Protein AF-0000000079467135 (afdb_homodimer)

Nearest PDB structures (foldseek):
  8fky-assembly1_SP  TM=9.886E-01  e=4.367E-12  Homo sapiens
  6p0q-assembly2_B  TM=9.703E-01  e=1.938E-11  Homo sapiens
  5dtc-assembly2_B  TM=9.088E-01  e=2.759E-10  Saccharomyces cerevisiae YJM1133
  5cxb-assembly1_A  TM=8.576E-01  e=1.182E-08  Thermochaetoides thermophila
  5cxc-assembly1_A  TM=8.636E-01  e=6.147E-07  Thermochaetoides thermophila

Secondary structure (DSSP, 8-state):
-----------EEEEEEE-S-GGG---SS-EEEETT--HHHHHHHHHHHHHHH-SS-----EEEEETTEE--S-HHHHHHHHT--TTSPEEEEEEEPPP-------------------------/-----------EEEEEEE-S-GGG---SS-EEEETT--HHHHHHHHHHHHHHH-SS-----EEEEETTEE--S-HHHHHHHHT--TTSPEEEEEEEPPP-------------------------

Sequence (248 aa):
MAEVAGTSTAGQVQARFVTKLQKYAIPDTLYSIPTKIDVDGLSSLINGILKEDHDVWKDVAYDFLIAGEFLRVSLGDQLEEKGISTEAVIEIEYVEKLPAPEPHKSLLHDDWVSAIHADKSPKWMAEVAGTSTAGQVQARFVTKLQKYAIPDTLYSIPTKIDVDGLSSLINGILKEDHDVWKDVAYDFLIAGEFLRVSLGDQLEEKGISTEAVIEIEYVEKLPAPEPHKSLLHDDWVSAIHADKSPKW

pLDDT: mean 79.8, std 23.79, range [25.12, 98.69]

Structure (mmCIF, N/CA/C/O backbone):
data_AF-0000000079467135-model_v1
#
loop_
_entity.id
_entity.type
_entity.pdbx_description
1 polymer 'NLE domain-containing protein'
#
loop_
_atom_site.group_PDB
_atom_site.id
_atom_site.type_symbol
_atom_site.label_atom_id
_atom_site.label_alt_id
_atom_site.label_comp_id
_atom_site.label_asym_id
_atom_site.label_entity_id
_atom_site.label_seq_id
_atom_site.pdbx_PDB_ins_code
_atom_site.Cartn_x
_atom_site.Cartn_y
_atom_site.Cartn_z
_atom_site.occupancy
_atom_site.B_iso_or_equiv
_atom_site.auth_seq_id
_atom_site.auth_comp_id
_atom_site.auth_asym_id
_atom_site.auth_atom_id
_atom_site.pdbx_PDB_model_num
ATOM 1 N N . MET A 1 1 ? -31.141 13.234 -8.141 1 25.12 1 MET A N 1
ATOM 2 C CA . MET A 1 1 ? -30.844 11.805 -8.117 1 25.12 1 MET A CA 1
ATOM 3 C C . MET A 1 1 ? -29.438 11.555 -7.555 1 25.12 1 MET A C 1
ATOM 5 O O . MET A 1 1 ? -28.469 12.195 -7.977 1 25.12 1 MET A O 1
ATOM 9 N N . ALA A 1 2 ? -29.203 11.32 -6.262 1 31.58 2 ALA A N 1
ATOM 10 C CA . ALA A 1 2 ? -27.969 11.133 -5.508 1 31.58 2 ALA A CA 1
ATOM 11 C C . ALA A 1 2 ? -27.016 10.211 -6.246 1 31.58 2 ALA A C 1
ATOM 13 O O . ALA A 1 2 ? -27.391 9.109 -6.652 1 31.58 2 ALA A O 1
ATOM 14 N N . GLU A 1 3 ? -26.234 10.625 -7.168 1 36.28 3 GLU A N 1
ATOM 15 C CA . GLU A 1 3 ? -25.344 9.734 -7.898 1 36.28 3 GLU A CA 1
ATOM 16 C C . GLU A 1 3 ? -24.719 8.703 -6.973 1 36.28 3 GLU A C 1
ATOM 18 O O . GLU A 1 3 ? -24.188 9.047 -5.91 1 36.28 3 GLU A O 1
ATOM 23 N N . VAL A 1 4 ? -25.297 7.629 -6.801 1 40.12 4 VAL A N 1
ATOM 24 C CA . VAL A 1 4 ? -24.812 6.449 -6.094 1 40.12 4 VAL A CA 1
ATOM 25 C C . VAL A 1 4 ? -23.297 6.312 -6.273 1 40.12 4 VAL A C 1
ATOM 27 O O . VAL A 1 4 ? -22.797 6.316 -7.398 1 40.12 4 VAL A O 1
ATOM 30 N N . ALA A 1 5 ? -22.578 7.121 -5.656 1 43.81 5 ALA A N 1
ATOM 31 C CA . ALA A 1 5 ? -21.125 6.969 -5.652 1 43.81 5 ALA A CA 1
ATOM 32 C C . ALA A 1 5 ? -20.734 5.508 -5.824 1 43.81 5 ALA A C 1
ATOM 34 O O . ALA A 1 5 ? -21.078 4.656 -5.004 1 43.81 5 ALA A O 1
ATOM 35 N N . GLY A 1 6 ? -20.875 5 -7.031 1 45.56 6 GLY A N 1
ATOM 36 C CA . GLY A 1 6 ? -20.5 3.635 -7.348 1 45.56 6 GLY A CA 1
ATOM 37 C C . GLY A 1 6 ? -19.25 3.182 -6.605 1 45.56 6 GLY A C 1
ATOM 38 O O . GLY A 1 6 ? -18.391 3.994 -6.281 1 45.56 6 GLY A O 1
ATOM 39 N N . THR A 1 7 ? -19.359 2.449 -5.535 1 47.97 7 THR A N 1
ATOM 40 C CA . THR A 1 7 ? -18.266 1.724 -4.902 1 47.97 7 THR A CA 1
ATOM 41 C C . THR A 1 7 ? -17.344 1.1 -5.953 1 47.97 7 THR A C 1
ATOM 43 O O . THR A 1 7 ? -17.797 0.339 -6.809 1 47.97 7 THR A O 1
ATOM 46 N N . SER A 1 8 ? -16.641 1.863 -6.641 1 50.09 8 SER A N 1
ATOM 47 C CA . SER A 1 8 ? -15.664 1.131 -7.434 1 50.09 8 SER A CA 1
ATOM 48 C C . SER A 1 8 ? -14.867 0.16 -6.57 1 50.09 8 SER A C 1
ATOM 50 O O . SER A 1 8 ? -14.359 0.536 -5.512 1 50.09 8 SER A O 1
ATOM 52 N N . THR A 1 9 ? -15.461 -0.95 -6.316 1 50.91 9 THR A N 1
ATOM 53 C CA . THR A 1 9 ? -14.914 -2.08 -5.57 1 50.91 9 THR A CA 1
ATOM 54 C C . THR A 1 9 ? -13.469 -2.346 -5.969 1 50.91 9 THR A C 1
ATOM 56 O O . THR A 1 9 ? -13.203 -2.977 -6.996 1 50.91 9 THR A O 1
ATOM 59 N N . ALA A 1 10 ? -12.672 -1.301 -6.02 1 58.66 10 ALA A N 1
ATOM 60 C CA . ALA A 1 10 ? -11.352 -1.918 -6.117 1 58.66 10 ALA A CA 1
ATOM 61 C C . ALA A 1 10 ? -11.336 -3.295 -5.457 1 58.66 10 ALA A C 1
ATOM 63 O O . ALA A 1 10 ? -11.672 -3.426 -4.277 1 58.66 10 ALA A O 1
ATOM 64 N N . GLY A 1 11 ? -11.562 -4.301 -6.293 1 82.88 11 GLY A N 1
ATOM 65 C CA . GLY A 1 11 ? -11.602 -5.688 -5.855 1 82.88 11 GLY A CA 1
ATOM 66 C C . GLY A 1 11 ? -10.586 -6 -4.77 1 82.88 11 GLY A C 1
ATOM 67 O O . GLY A 1 11 ? -9.547 -5.348 -4.684 1 82.88 11 GLY A O 1
ATOM 68 N N . GLN A 1 12 ? -11.086 -6.508 -3.697 1 87.94 12 GLN A N 1
ATOM 69 C CA . GLN A 1 12 ? -10.258 -6.973 -2.588 1 87.94 12 GLN A CA 1
ATOM 70 C C . GLN A 1 12 ? -10.039 -8.484 -2.662 1 87.94 12 GLN A C 1
ATOM 72 O O . GLN A 1 12 ? -10.836 -9.203 -3.264 1 87.94 12 GLN A O 1
ATOM 77 N N . VAL A 1 13 ? -8.852 -8.828 -2.119 1 92.75 13 VAL A N 1
ATOM 78 C CA . VAL A 1 13 ? -8.508 -10.242 -1.989 1 92.75 13 VAL A CA 1
ATOM 79 C C . VAL A 1 13 ? -8.133 -10.555 -0.542 1 92.75 13 VAL A C 1
ATOM 81 O O . VAL A 1 13 ? -7.488 -9.742 0.126 1 92.75 13 VAL A O 1
ATOM 84 N N . GLN A 1 14 ? -8.648 -11.688 -0.095 1 91.56 14 GLN A N 1
ATOM 85 C CA . GLN A 1 14 ? -8.188 -12.188 1.196 1 91.56 14 GLN A CA 1
ATOM 86 C C . GLN A 1 14 ? -6.863 -12.93 1.054 1 91.56 14 GLN A C 1
ATOM 88 O O . GLN A 1 14 ? -6.738 -13.828 0.218 1 91.56 14 GLN A O 1
ATOM 93 N N . ALA A 1 15 ? -5.879 -12.438 1.888 1 95.56 15 ALA A N 1
ATOM 94 C CA . ALA A 1 15 ? -4.547 -13.016 1.725 1 95.56 15 ALA A CA 1
ATOM 95 C C . ALA A 1 15 ? -3.949 -13.406 3.072 1 95.56 15 ALA A C 1
ATOM 97 O O . ALA A 1 15 ? -4.242 -12.781 4.094 1 95.56 15 ALA A O 1
ATOM 98 N N . ARG A 1 16 ? -3.158 -14.484 3.059 1 95.62 16 ARG A N 1
ATOM 99 C CA . ARG A 1 16 ? -2.262 -14.852 4.148 1 95.62 16 ARG A CA 1
ATOM 100 C C . ARG A 1 16 ? -0.805 -14.617 3.762 1 95.62 16 ARG A C 1
ATOM 102 O O . ARG A 1 16 ? -0.392 -14.938 2.646 1 95.62 16 ARG A O 1
ATOM 109 N N . PHE A 1 17 ? -0.03 -14.031 4.75 1 97.31 17 PHE A N 1
ATOM 110 C CA . PHE A 1 17 ? 1.371 -13.75 4.461 1 97.31 17 PHE A CA 1
ATOM 111 C C . PHE A 1 17 ? 2.279 -14.766 5.141 1 97.31 17 P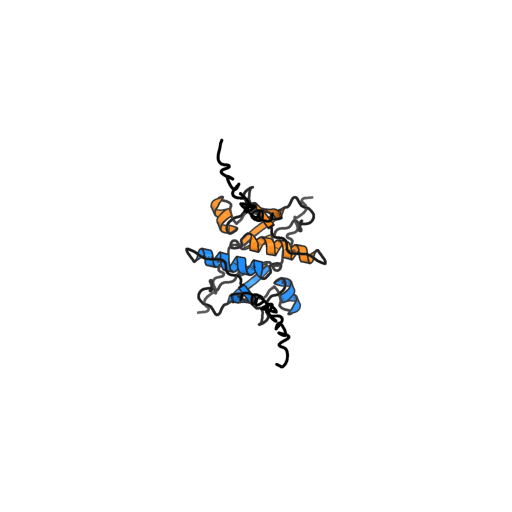HE A C 1
ATOM 113 O O . PHE A 1 17 ? 2.057 -15.133 6.297 1 97.31 17 PHE A O 1
ATOM 120 N N . VAL A 1 18 ? 3.305 -15.211 4.332 1 98.19 18 VAL A N 1
ATOM 121 C CA . VAL A 1 18 ? 4.254 -16.172 4.875 1 98.19 18 VAL A CA 1
ATOM 122 C C . VAL A 1 18 ? 5.68 -15.75 4.52 1 98.19 18 VAL A C 1
ATOM 124 O O . VAL A 1 18 ? 5.918 -15.172 3.457 1 98.19 18 VAL A O 1
ATOM 127 N N . THR A 1 19 ? 6.621 -15.953 5.434 1 98.19 19 THR A N 1
ATOM 128 C CA . THR A 1 19 ? 8.039 -15.695 5.195 1 98.19 19 THR A CA 1
ATOM 129 C C . THR A 1 19 ? 8.906 -16.719 5.934 1 98.19 19 THR A C 1
ATOM 131 O O . THR A 1 19 ? 8.477 -17.297 6.934 1 98.19 19 THR A O 1
ATOM 134 N N . LYS A 1 20 ? 10.062 -17.047 5.418 1 96.94 20 LYS A N 1
ATOM 135 C CA . LYS A 1 20 ? 11.023 -17.922 6.074 1 96.94 20 LYS A CA 1
ATOM 136 C C . LYS A 1 20 ? 11.891 -17.156 7.07 1 96.94 20 LYS A C 1
ATOM 138 O O . LYS A 1 20 ? 12.57 -17.766 7.902 1 96.94 20 LYS A O 1
ATOM 143 N N . LEU A 1 21 ? 11.867 -15.852 7.02 1 94.88 21 LEU A N 1
ATOM 144 C CA . LEU A 1 21 ? 12.656 -15.008 7.91 1 94.88 21 LEU A CA 1
ATOM 145 C C . LEU A 1 21 ? 11.836 -14.586 9.125 1 94.88 21 LEU A C 1
ATOM 147 O O . LEU A 1 21 ? 11.039 -13.648 9.039 1 94.88 21 LEU A O 1
ATOM 151 N N . GLN A 1 22 ? 12.148 -15.07 10.211 1 94.12 22 GLN A N 1
ATOM 152 C CA . GLN A 1 22 ? 11.344 -14.906 11.414 1 94.12 22 GLN A CA 1
ATOM 153 C C . GLN A 1 22 ? 11.32 -13.453 11.867 1 94.12 22 GLN A C 1
ATOM 155 O O . GLN A 1 22 ? 10.312 -12.969 12.391 1 94.12 22 GLN A O 1
ATOM 160 N N . LYS A 1 23 ? 12.398 -12.758 11.688 1 94.44 23 LYS A N 1
ATOM 161 C CA . LYS A 1 23 ? 12.492 -11.367 12.141 1 94.44 23 LYS A CA 1
ATOM 162 C C . LYS A 1 23 ? 11.469 -10.484 11.43 1 94.44 23 LYS A C 1
ATOM 164 O O . LYS A 1 23 ? 11.125 -9.414 11.922 1 94.44 23 LYS A O 1
ATOM 169 N N . TYR A 1 24 ? 11 -10.969 10.25 1 95.5 24 TYR A N 1
ATOM 170 C CA . TYR A 1 24 ? 10.047 -10.18 9.469 1 95.5 24 TYR A CA 1
ATOM 171 C C . TYR A 1 24 ? 8.648 -10.781 9.547 1 95.5 24 TYR A C 1
ATOM 173 O O . TYR A 1 24 ? 7.75 -10.367 8.812 1 95.5 24 TYR A O 1
ATOM 181 N N . ALA A 1 25 ? 8.445 -11.789 10.398 1 96.19 25 ALA A N 1
ATOM 182 C CA . ALA A 1 25 ? 7.152 -12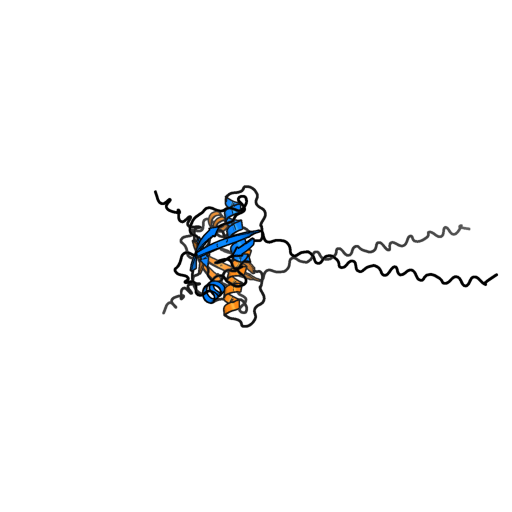.469 10.453 1 96.19 25 ALA A CA 1
ATOM 183 C C . ALA A 1 25 ? 6.07 -11.562 11.023 1 96.19 25 ALA A C 1
ATOM 185 O O . ALA A 1 25 ? 6.316 -10.82 11.984 1 96.19 25 ALA A O 1
ATOM 186 N N . ILE A 1 26 ? 4.895 -11.609 10.414 1 95.25 26 ILE A N 1
ATOM 187 C CA . ILE A 1 26 ? 3.721 -10.914 10.93 1 95.25 26 ILE A CA 1
ATOM 188 C C . ILE A 1 26 ? 2.67 -11.93 11.375 1 95.25 26 ILE A C 1
ATOM 190 O O . ILE A 1 26 ? 2.771 -13.117 11.055 1 95.25 26 ILE A O 1
ATOM 194 N N . PRO A 1 27 ? 1.674 -11.5 12.102 1 93.62 27 PRO A N 1
ATOM 195 C CA . PRO A 1 27 ? 0.653 -12.445 12.562 1 93.62 27 PRO A CA 1
ATOM 196 C C . PRO A 1 27 ? 0.006 -13.219 11.414 1 93.62 27 PRO A C 1
ATOM 198 O O . PRO A 1 27 ? -0.246 -12.656 10.352 1 93.62 27 PRO A O 1
ATOM 201 N N . ASP A 1 28 ? -0.136 -14.531 11.648 1 93.31 28 ASP A N 1
ATOM 202 C CA . ASP A 1 28 ? -0.748 -15.414 10.664 1 93.31 28 ASP A CA 1
ATOM 203 C C . ASP A 1 28 ? -2.268 -15.266 10.656 1 93.31 28 ASP A C 1
ATOM 205 O O . ASP A 1 28 ? -2.979 -16.062 11.266 1 93.31 28 ASP A O 1
ATOM 209 N N . THR A 1 29 ? -2.783 -14.336 10.055 1 93.56 29 THR A N 1
ATOM 210 C CA . THR A 1 29 ? -4.207 -14.047 9.93 1 93.56 29 THR A CA 1
ATOM 211 C C . THR A 1 29 ? -4.555 -13.664 8.492 1 93.56 29 THR A C 1
ATOM 213 O O . THR A 1 29 ? -3.674 -13.609 7.629 1 93.56 29 THR A O 1
ATOM 216 N N . LEU A 1 30 ? -5.812 -13.508 8.211 1 92.44 30 LEU A N 1
ATOM 217 C CA . LEU A 1 30 ? -6.262 -13.07 6.895 1 92.44 30 LEU A CA 1
ATOM 218 C C . LEU A 1 30 ? -6.25 -11.555 6.789 1 92.44 30 LEU A C 1
ATOM 220 O O . LEU A 1 30 ? -6.66 -10.859 7.723 1 92.44 30 LEU A O 1
ATOM 224 N N . TYR A 1 31 ? -5.664 -11.133 5.676 1 93.31 31 TYR A N 1
ATOM 225 C CA . TYR A 1 31 ? -5.629 -9.703 5.391 1 93.31 31 TYR A CA 1
ATOM 226 C C . TYR A 1 31 ? -6.41 -9.383 4.121 1 93.31 31 TYR A C 1
ATOM 228 O O . TYR A 1 31 ? -6.297 -10.094 3.119 1 93.31 31 TYR A O 1
ATOM 236 N N . SER A 1 32 ? -7.25 -8.367 4.16 1 91.31 32 SER A N 1
ATOM 237 C CA . SER A 1 32 ? -7.926 -7.867 2.967 1 91.31 32 SER A CA 1
ATOM 238 C C . SER A 1 32 ? -7.047 -6.883 2.203 1 91.31 32 SER A C 1
ATOM 240 O O . SER A 1 32 ? -6.664 -5.84 2.74 1 91.31 32 SER A O 1
ATOM 242 N N . ILE A 1 33 ? -6.699 -7.223 0.988 1 93.31 33 ILE A N 1
ATOM 243 C CA . ILE A 1 33 ? -5.723 -6.461 0.22 1 93.31 33 ILE A CA 1
ATOM 244 C C . ILE A 1 33 ? -6.379 -5.91 -1.046 1 93.31 33 ILE A C 1
ATOM 246 O O . ILE A 1 33 ? -7.008 -6.656 -1.798 1 93.31 33 ILE A O 1
ATOM 250 N N . PRO A 1 34 ? -6.223 -4.582 -1.335 1 92.88 34 PRO A N 1
ATOM 251 C CA . PRO A 1 34 ? -6.695 -4.094 -2.631 1 92.88 34 PRO A CA 1
ATOM 252 C C . PRO A 1 34 ? -5.988 -4.762 -3.809 1 92.88 34 PRO A C 1
ATOM 254 O O . PRO A 1 34 ? -4.777 -4.98 -3.762 1 92.88 34 PRO A O 1
ATOM 257 N N . THR A 1 35 ? -6.738 -5.047 -4.883 1 93.88 35 THR A N 1
ATOM 258 C CA . THR A 1 35 ? -6.18 -5.773 -6.02 1 93.88 35 THR A CA 1
ATOM 259 C C . THR A 1 35 ? -5.211 -4.887 -6.801 1 93.88 35 THR A C 1
ATOM 261 O O . THR A 1 35 ? -4.332 -5.391 -7.5 1 93.88 35 THR A O 1
ATOM 264 N N . LYS A 1 36 ? -5.32 -3.57 -6.66 1 94.25 36 LYS A N 1
ATOM 265 C CA . LYS A 1 36 ? -4.52 -2.648 -7.457 1 94.25 36 LYS A CA 1
ATOM 266 C C . LYS A 1 36 ? -3.16 -2.396 -6.805 1 94.25 36 LYS A C 1
ATOM 268 O O . LYS A 1 36 ? -2.299 -1.735 -7.391 1 94.25 36 LYS A O 1
ATOM 273 N N . ILE A 1 37 ? -2.961 -2.961 -5.66 1 95.19 37 ILE A N 1
ATOM 274 C CA . ILE A 1 37 ? -1.719 -2.746 -4.922 1 95.19 37 ILE A CA 1
ATOM 275 C C . ILE A 1 37 ? -0.587 -3.535 -5.578 1 95.19 37 ILE A C 1
ATOM 277 O O . ILE A 1 37 ? -0.82 -4.594 -6.168 1 95.19 37 ILE A O 1
ATOM 281 N N . ASP A 1 38 ? 0.635 -2.994 -5.484 1 96.12 38 ASP A N 1
ATOM 282 C CA . ASP A 1 38 ? 1.806 -3.668 -6.039 1 96.12 38 ASP A CA 1
ATOM 283 C C . ASP A 1 38 ? 2.828 -3.979 -4.949 1 96.12 38 ASP A C 1
ATOM 285 O O . ASP A 1 38 ? 2.508 -3.938 -3.76 1 96.12 38 ASP A O 1
ATOM 289 N N . VAL A 1 39 ? 4.027 -4.301 -5.332 1 97 39 VAL A N 1
ATOM 290 C CA . VAL A 1 39 ? 5.102 -4.734 -4.441 1 97 39 VAL A CA 1
ATOM 291 C C . VAL A 1 39 ? 5.391 -3.645 -3.41 1 97 39 VAL A C 1
ATOM 293 O O . VAL A 1 39 ? 5.523 -3.93 -2.219 1 97 39 VAL A O 1
ATOM 296 N N . ASP A 1 40 ? 5.375 -2.373 -3.857 1 95.62 40 ASP A N 1
ATOM 297 C CA . ASP A 1 40 ? 5.664 -1.272 -2.943 1 95.62 40 ASP A CA 1
ATOM 298 C C . ASP A 1 40 ? 4.57 -1.139 -1.884 1 95.62 40 ASP A C 1
ATOM 300 O O . ASP A 1 40 ? 4.863 -0.938 -0.704 1 95.62 40 ASP A O 1
ATOM 304 N N . GLY A 1 41 ? 3.377 -1.207 -2.371 1 96.94 41 GLY A N 1
ATOM 305 C CA . GLY A 1 41 ? 2.254 -1.135 -1.449 1 96.94 41 GLY A CA 1
ATOM 306 C C . GLY A 1 41 ? 2.24 -2.264 -0.437 1 96.94 41 GLY A C 1
ATOM 307 O O . GLY A 1 41 ? 1.97 -2.041 0.745 1 96.94 41 GLY A O 1
ATOM 308 N N . LEU A 1 42 ? 2.523 -3.457 -0.871 1 97.94 42 LEU A N 1
ATOM 309 C CA . LEU A 1 42 ? 2.584 -4.609 0.02 1 97.94 42 LEU A CA 1
ATOM 310 C C . LEU A 1 42 ? 3.74 -4.477 1.005 1 97.94 42 LEU A C 1
ATOM 312 O O . LEU A 1 42 ? 3.6 -4.816 2.182 1 97.94 42 LEU A O 1
ATOM 316 N N . SER A 1 43 ? 4.887 -3.977 0.577 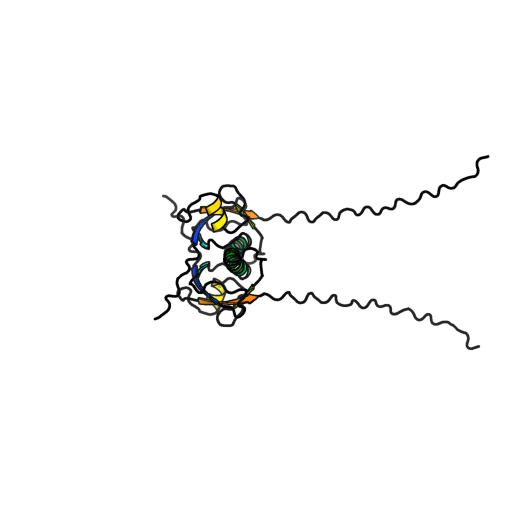1 97.44 43 SER A N 1
ATOM 317 C CA . SER A 1 43 ? 6.012 -3.713 1.471 1 97.44 43 SER A CA 1
ATOM 318 C C . SER A 1 43 ? 5.621 -2.74 2.578 1 97.44 43 SER A C 1
ATOM 320 O O . SER A 1 43 ? 5.938 -2.963 3.748 1 97.44 43 SER A O 1
ATOM 322 N N . SER A 1 44 ? 4.875 -1.699 2.158 1 96.25 44 SER A N 1
ATOM 323 C CA . SER A 1 44 ? 4.395 -0.706 3.113 1 96.25 44 SER A CA 1
ATOM 324 C C . SER A 1 44 ? 3.482 -1.34 4.16 1 96.25 44 SER A C 1
ATOM 326 O O . SER A 1 44 ? 3.58 -1.028 5.348 1 96.25 44 SER A O 1
ATOM 328 N N . LEU A 1 45 ? 2.609 -2.191 3.727 1 96.38 45 LEU A N 1
ATOM 329 C CA . LEU A 1 45 ? 1.678 -2.871 4.621 1 96.38 45 LEU A CA 1
ATOM 330 C C . LEU A 1 45 ? 2.426 -3.73 5.633 1 96.38 45 LEU A C 1
ATOM 332 O O . LEU A 1 45 ? 2.184 -3.631 6.84 1 96.38 45 LEU A O 1
ATOM 336 N N . ILE A 1 46 ? 3.383 -4.582 5.156 1 96.94 46 ILE A N 1
ATOM 337 C CA . ILE A 1 46 ? 4.184 -5.43 6.035 1 96.94 46 ILE A CA 1
ATOM 338 C C . ILE A 1 46 ? 4.93 -4.566 7.047 1 96.94 46 ILE A C 1
ATOM 340 O O . ILE A 1 46 ? 4.91 -4.844 8.25 1 96.94 46 ILE A O 1
ATOM 344 N N . ASN A 1 47 ? 5.512 -3.488 6.551 1 96.81 47 ASN A N 1
ATOM 345 C CA . ASN A 1 47 ? 6.242 -2.6 7.445 1 96.81 47 ASN A CA 1
ATOM 346 C C . ASN A 1 47 ? 5.324 -1.979 8.492 1 96.81 47 ASN A C 1
ATOM 348 O O . ASN A 1 47 ? 5.703 -1.845 9.656 1 96.81 47 ASN A O 1
ATOM 352 N N . GLY A 1 48 ? 4.172 -1.556 8.023 1 94.62 48 GLY A N 1
ATOM 353 C CA . GLY A 1 48 ? 3.223 -0.976 8.961 1 94.62 48 GLY A CA 1
ATOM 354 C C . GLY A 1 48 ? 2.859 -1.912 10.094 1 94.62 48 GLY A C 1
ATOM 355 O O . GLY A 1 48 ? 2.746 -1.484 11.25 1 94.62 48 GLY A O 1
ATOM 356 N N . ILE A 1 49 ? 2.662 -3.127 9.766 1 94.56 49 ILE A N 1
ATOM 357 C CA . ILE A 1 49 ? 2.305 -4.129 10.766 1 94.56 49 ILE A CA 1
ATOM 358 C C . ILE A 1 49 ? 3.479 -4.355 11.711 1 94.56 49 ILE A C 1
ATOM 360 O O . ILE A 1 49 ? 3.297 -4.422 12.93 1 94.56 49 ILE A O 1
ATOM 364 N N . LEU A 1 50 ? 4.668 -4.449 11.164 1 95.38 50 LEU A N 1
ATOM 365 C CA . LEU A 1 50 ? 5.863 -4.707 11.961 1 95.38 50 LEU A CA 1
ATOM 366 C C . LEU A 1 50 ? 6.168 -3.529 12.875 1 95.38 50 LEU A C 1
ATOM 368 O O . LEU A 1 50 ? 6.664 -3.717 13.992 1 95.38 50 LEU A O 1
ATOM 372 N N . LYS A 1 51 ? 5.93 -2.334 12.398 1 93.19 51 LYS A N 1
ATOM 373 C CA . LYS A 1 51 ? 6.164 -1.137 13.203 1 93.19 51 LYS A CA 1
ATOM 374 C C . LYS A 1 51 ? 5.316 -1.146 14.469 1 93.19 51 LYS A C 1
ATOM 376 O O . LYS A 1 51 ? 5.707 -0.573 15.484 1 93.19 51 LYS A O 1
ATOM 381 N N . GLU A 1 52 ? 4.191 -1.732 14.359 1 85.62 52 GLU A N 1
ATOM 382 C CA . GLU A 1 52 ? 3.307 -1.811 15.516 1 85.62 52 GLU A CA 1
ATOM 383 C C . GLU A 1 52 ? 3.854 -2.773 16.562 1 85.62 52 GLU A C 1
ATOM 385 O O . GLU A 1 52 ? 3.625 -2.592 17.766 1 85.62 52 GLU A O 1
ATOM 390 N N . ASP A 1 53 ? 4.57 -3.752 16.125 1 85.44 53 ASP A N 1
ATOM 391 C CA . ASP A 1 53 ? 5.039 -4.812 17.016 1 85.44 53 ASP A CA 1
ATOM 392 C C . ASP A 1 53 ? 6.461 -4.531 17.5 1 85.44 53 ASP A C 1
ATOM 394 O O . ASP A 1 53 ? 6.988 -5.266 18.344 1 85.44 53 ASP A O 1
ATOM 398 N N . HIS A 1 54 ? 7.047 -3.518 16.938 1 87.56 54 HIS A N 1
ATOM 399 C CA . HIS A 1 54 ? 8.43 -3.207 17.297 1 87.56 54 HIS A CA 1
ATOM 400 C C . HIS A 1 54 ? 8.57 -1.752 17.719 1 87.56 54 HIS A C 1
ATOM 402 O O . HIS A 1 54 ? 7.883 -0.874 17.188 1 87.56 54 HIS A O 1
ATOM 408 N N . ASP A 1 55 ? 9.375 -1.471 18.75 1 84.5 55 ASP A N 1
ATOM 409 C CA . ASP A 1 55 ? 9.625 -0.105 19.203 1 84.5 55 ASP A CA 1
ATOM 410 C C . ASP A 1 55 ? 10.242 0.734 18.094 1 84.5 55 ASP A C 1
ATOM 412 O O . ASP A 1 55 ? 9.828 1.87 17.859 1 84.5 55 ASP A O 1
ATOM 416 N N . VAL A 1 56 ? 11.258 0.212 17.5 1 87.88 56 VAL A N 1
ATOM 417 C CA . VAL A 1 56 ? 11.938 0.865 16.375 1 87.88 56 VAL A CA 1
ATOM 418 C C . VAL A 1 56 ? 12 -0.088 15.188 1 87.88 56 VAL A C 1
ATOM 420 O O . VAL A 1 56 ? 12.367 -1.256 15.336 1 87.88 56 VAL A O 1
ATOM 423 N N . TRP A 1 57 ? 11.469 0.343 14.109 1 92 57 TRP A N 1
ATOM 424 C CA . TRP A 1 57 ? 11.539 -0.463 12.898 1 92 57 TRP A CA 1
ATOM 425 C C . TRP A 1 57 ? 11.93 0.393 11.695 1 92 57 TRP A C 1
ATOM 427 O O . TRP A 1 57 ? 11.32 1.438 11.453 1 92 57 TRP A O 1
ATOM 437 N N . LYS A 1 58 ? 12.961 -0.091 11.031 1 93.06 58 LYS A N 1
ATOM 438 C CA . LYS A 1 58 ? 13.336 0.533 9.766 1 93.06 58 LYS A CA 1
ATOM 439 C C . LYS A 1 58 ? 12.625 -0.141 8.594 1 93.06 58 LYS A C 1
ATOM 441 O O . LYS A 1 58 ? 12.641 -1.368 8.469 1 93.06 58 LYS A O 1
ATOM 446 N N . ASP A 1 59 ? 12.109 0.715 7.77 1 94.12 59 ASP A N 1
ATOM 447 C CA . ASP A 1 59 ? 11.375 0.172 6.629 1 94.12 59 ASP A CA 1
ATOM 448 C C . ASP A 1 59 ? 12.273 -0.73 5.781 1 94.12 59 ASP A C 1
ATOM 450 O O . ASP A 1 59 ? 13.438 -0.397 5.527 1 94.12 59 ASP A O 1
ATOM 454 N N . VAL A 1 60 ? 11.734 -1.822 5.449 1 95.69 60 VAL A N 1
ATOM 455 C CA . VAL A 1 60 ? 12.398 -2.811 4.605 1 95.69 60 VAL A CA 1
ATOM 456 C C . VAL A 1 60 ? 11.602 -3.01 3.316 1 95.69 60 VAL A C 1
ATOM 458 O O . VAL A 1 60 ? 10.375 -3.09 3.344 1 95.69 60 VAL A O 1
ATOM 461 N N . ALA A 1 61 ? 12.32 -3.023 2.186 1 96.19 61 ALA A N 1
ATOM 462 C CA . ALA A 1 61 ? 11.68 -3.4 0.929 1 96.19 61 ALA A CA 1
ATOM 463 C C . ALA A 1 61 ? 11.57 -4.918 0.799 1 96.19 61 ALA A C 1
ATOM 465 O O . ALA A 1 61 ? 12.516 -5.641 1.13 1 96.19 61 ALA A O 1
ATOM 466 N N . TYR A 1 62 ? 10.43 -5.355 0.348 1 97.88 62 TYR A N 1
ATOM 467 C CA . TYR A 1 62 ? 10.211 -6.789 0.188 1 97.88 62 TYR A CA 1
ATOM 468 C C . TYR A 1 62 ? 9.859 -7.129 -1.257 1 97.88 62 TYR A C 1
ATOM 470 O O . TYR A 1 62 ? 9.336 -6.285 -1.989 1 97.88 62 TYR A O 1
ATOM 478 N N . ASP A 1 63 ? 10.188 -8.391 -1.594 1 97.94 63 ASP A N 1
ATOM 479 C CA . ASP A 1 63 ? 9.586 -9.023 -2.766 1 97.94 63 ASP A CA 1
ATOM 480 C C . ASP A 1 63 ? 8.523 -10.039 -2.355 1 97.94 63 ASP A C 1
ATOM 482 O O . ASP A 1 63 ? 8.523 -10.523 -1.22 1 97.94 63 ASP A O 1
ATOM 486 N N . PHE A 1 64 ? 7.648 -10.266 -3.248 1 98.5 64 PHE A N 1
ATOM 487 C CA . PHE A 1 64 ? 6.508 -11.125 -2.939 1 98.5 64 PHE A CA 1
ATOM 488 C C . PHE A 1 64 ? 6.336 -12.203 -4.004 1 98.5 64 PHE A C 1
ATOM 490 O O . PHE A 1 64 ? 6.59 -11.961 -5.184 1 98.5 64 PHE A O 1
ATOM 497 N N . LEU A 1 65 ? 5.91 -13.297 -3.543 1 98.38 65 LEU A N 1
ATOM 498 C CA . LEU A 1 65 ? 5.668 -14.422 -4.438 1 98.38 65 LEU A CA 1
ATOM 499 C C . LEU A 1 65 ? 4.23 -14.914 -4.309 1 98.38 65 LEU A C 1
ATOM 501 O O . LEU A 1 65 ? 3.707 -15.039 -3.199 1 98.38 65 LEU A O 1
ATOM 505 N N . ILE A 1 66 ? 3.625 -15.211 -5.414 1 97.5 66 ILE A N 1
ATOM 506 C CA . ILE A 1 66 ? 2.332 -15.875 -5.508 1 97.5 66 ILE A CA 1
ATOM 507 C C . ILE A 1 66 ? 2.479 -17.172 -6.301 1 97.5 66 ILE A C 1
ATOM 509 O O . ILE A 1 66 ? 2.869 -17.156 -7.469 1 97.5 66 ILE A O 1
ATOM 513 N N . ALA A 1 67 ? 2.201 -18.281 -5.637 1 95.38 67 ALA A N 1
ATOM 514 C CA . ALA A 1 67 ? 2.344 -19.594 -6.281 1 95.38 67 ALA A CA 1
ATOM 515 C C . ALA A 1 67 ? 3.738 -19.75 -6.875 1 95.38 67 ALA A C 1
ATOM 517 O O . ALA A 1 67 ? 3.883 -20.156 -8.031 1 95.38 67 ALA A O 1
ATOM 518 N N . GLY A 1 68 ? 4.699 -19.266 -6.18 1 96.38 68 GLY A N 1
ATOM 519 C CA . GLY A 1 68 ? 6.094 -19.516 -6.516 1 96.38 68 GLY A CA 1
ATOM 520 C C . GLY A 1 68 ? 6.672 -18.484 -7.469 1 96.38 68 GLY A C 1
ATOM 521 O O . GLY A 1 68 ? 7.855 -18.547 -7.805 1 96.38 68 GLY A O 1
ATOM 522 N N . GLU A 1 69 ? 5.852 -17.5 -7.934 1 97.44 69 GLU A N 1
ATOM 523 C CA . GLU A 1 69 ? 6.324 -16.5 -8.867 1 97.44 69 GLU A CA 1
ATOM 524 C C . GLU A 1 69 ? 6.301 -15.102 -8.242 1 97.44 69 GLU A C 1
ATOM 526 O O . GLU A 1 69 ? 5.34 -14.742 -7.559 1 97.44 69 GLU A O 1
ATOM 531 N N . PHE A 1 70 ? 7.355 -14.344 -8.531 1 97.88 70 PHE A N 1
ATOM 532 C CA . PHE A 1 70 ? 7.477 -13.008 -7.973 1 97.88 70 PHE A CA 1
ATOM 533 C C . PHE A 1 70 ? 6.355 -12.109 -8.477 1 97.88 70 PHE A C 1
ATOM 535 O O . PHE A 1 70 ? 6.008 -12.148 -9.664 1 97.88 70 PHE A O 1
ATOM 542 N N . LEU A 1 71 ? 5.797 -11.328 -7.672 1 98.06 71 LEU A N 1
ATOM 543 C CA . LEU A 1 71 ? 4.852 -10.281 -8.031 1 98.06 71 LEU A CA 1
ATOM 544 C C . LEU A 1 71 ? 5.566 -9.117 -8.711 1 98.06 71 LEU A C 1
ATOM 546 O O . LEU A 1 71 ? 6.445 -8.492 -8.117 1 98.06 71 LEU A O 1
ATOM 550 N N . ARG A 1 72 ? 5.164 -8.867 -9.977 1 95.12 72 ARG A N 1
ATOM 551 C CA . ARG A 1 72 ? 5.875 -7.836 -10.727 1 95.12 72 ARG A CA 1
ATOM 552 C C . ARG A 1 72 ? 4.914 -6.758 -11.219 1 95.12 72 ARG A C 1
ATOM 554 O O . ARG A 1 72 ? 5.348 -5.711 -11.703 1 95.12 72 ARG A O 1
ATOM 561 N N . VAL A 1 73 ? 3.654 -7.012 -11.203 1 94.5 73 VAL A N 1
ATOM 562 C CA . VAL A 1 73 ? 2.564 -6.098 -11.539 1 94.5 73 VAL A CA 1
ATOM 563 C C . VAL A 1 73 ? 1.611 -5.973 -10.352 1 94.5 73 VAL A C 1
ATOM 565 O O . VAL A 1 73 ? 1.948 -6.367 -9.227 1 94.5 73 VAL A O 1
ATOM 568 N N . SER A 1 74 ? 0.464 -5.438 -10.477 1 94.62 74 SER A N 1
ATOM 569 C CA . SER A 1 74 ? -0.486 -5.379 -9.367 1 94.62 74 SER A CA 1
ATOM 570 C C . SER A 1 74 ? -0.94 -6.773 -8.953 1 94.62 74 SER A C 1
ATOM 572 O O . SER A 1 74 ? -0.875 -7.715 -9.75 1 94.62 74 SER A O 1
ATOM 574 N N . LEU A 1 75 ? -1.361 -6.895 -7.77 1 96.06 75 LEU A N 1
ATOM 575 C CA . LEU A 1 75 ? -1.844 -8.172 -7.254 1 96.06 75 LEU A CA 1
ATOM 576 C C . LEU A 1 75 ? -2.957 -8.727 -8.133 1 96.06 75 LEU A C 1
ATOM 578 O O . LEU A 1 75 ? -2.914 -9.891 -8.531 1 96.06 75 LEU A O 1
ATOM 582 N N . GLY A 1 76 ? -3.908 -7.918 -8.477 1 94.44 76 GLY A N 1
ATOM 583 C CA . GLY A 1 76 ? -5.012 -8.352 -9.32 1 94.44 76 GLY A CA 1
ATOM 584 C C . GLY A 1 76 ? -4.562 -8.836 -10.688 1 94.44 76 GLY A C 1
ATOM 585 O O . GLY A 1 76 ? -5.008 -9.891 -11.148 1 94.44 76 GLY A O 1
ATOM 586 N N . ASP A 1 77 ? -3.707 -8.062 -11.359 1 94.12 77 ASP A N 1
ATOM 587 C CA . ASP A 1 77 ? -3.217 -8.438 -12.68 1 94.12 77 ASP A CA 1
ATOM 588 C C . ASP A 1 77 ? -2.504 -9.789 -12.648 1 94.12 77 ASP A C 1
ATOM 590 O O . ASP A 1 77 ? -2.715 -10.633 -13.523 1 94.12 77 ASP A O 1
ATOM 594 N N . GLN A 1 78 ? -1.647 -10 -11.656 1 96.56 78 GLN A N 1
ATOM 595 C CA . GLN A 1 78 ? -0.914 -11.258 -11.586 1 96.56 78 GLN A CA 1
ATOM 596 C C . GLN A 1 78 ? -1.855 -12.43 -11.32 1 96.56 78 GLN A C 1
ATOM 598 O O . GLN A 1 78 ? -1.682 -13.516 -11.883 1 96.56 78 GLN A O 1
ATOM 603 N N . LEU A 1 79 ? -2.811 -12.227 -10.391 1 96.25 79 LEU A N 1
ATOM 604 C CA . LEU A 1 79 ? -3.779 -13.281 -10.125 1 96.25 79 LEU A CA 1
ATOM 605 C C . LEU A 1 79 ? -4.535 -13.656 -11.398 1 96.25 79 LEU A C 1
ATOM 607 O O . LEU A 1 79 ? -4.723 -14.836 -11.688 1 96.25 79 LEU A O 1
ATOM 611 N N . GLU A 1 80 ? -4.934 -12.625 -12.078 1 94.88 80 GLU A N 1
ATOM 612 C CA . GLU A 1 80 ? -5.637 -12.852 -13.344 1 94.88 80 GLU A CA 1
ATOM 613 C C . GLU A 1 80 ? -4.766 -13.625 -14.328 1 94.88 80 GLU A C 1
ATOM 615 O O . GLU A 1 80 ? -5.227 -14.578 -14.953 1 94.88 80 GLU A O 1
ATOM 620 N N . GLU A 1 81 ? -3.562 -13.188 -14.484 1 95.31 81 GLU A N 1
ATOM 621 C CA . GLU A 1 81 ? -2.627 -13.836 -15.398 1 95.31 81 GLU A CA 1
ATOM 622 C C . GLU A 1 81 ? -2.445 -15.312 -15.047 1 95.31 81 GLU A C 1
ATOM 624 O O . GLU A 1 81 ? -2.279 -16.156 -15.93 1 95.31 81 GLU A O 1
ATOM 629 N N . LYS A 1 82 ? -2.48 -15.656 -13.781 1 95.5 82 LYS A N 1
ATOM 630 C CA . LYS A 1 82 ? -2.25 -17.016 -13.32 1 95.5 82 LYS A CA 1
ATOM 631 C C . LYS A 1 82 ? -3.553 -17.812 -13.273 1 95.5 82 LYS A C 1
ATOM 633 O O . LYS A 1 82 ? -3.545 -19.016 -13 1 95.5 82 LYS A O 1
ATOM 638 N N . GLY A 1 83 ? -4.66 -17.125 -13.508 1 95.12 83 GLY A N 1
ATOM 639 C CA . GLY A 1 83 ? -5.961 -17.766 -13.469 1 95.12 83 GLY A CA 1
ATOM 640 C C . GLY A 1 83 ? -6.418 -18.094 -12.055 1 95.12 83 GLY A C 1
ATOM 641 O O . GLY A 1 83 ? -7.129 -19.078 -11.836 1 95.12 83 GLY A O 1
ATOM 642 N N . ILE A 1 84 ? -5.934 -17.359 -11.07 1 94.38 84 ILE A N 1
ATOM 643 C CA . ILE A 1 84 ? -6.32 -17.547 -9.672 1 94.38 84 ILE A CA 1
ATOM 644 C C . ILE A 1 84 ? -7.508 -16.656 -9.344 1 94.38 84 ILE A C 1
ATOM 646 O O . ILE A 1 84 ? -7.508 -15.461 -9.664 1 94.38 84 ILE A O 1
ATOM 650 N N . SER A 1 85 ? -8.508 -17.234 -8.742 1 91.88 85 SER A N 1
ATOM 651 C CA . SER A 1 85 ? -9.711 -16.484 -8.383 1 91.88 85 SER A CA 1
ATOM 652 C C . SER A 1 85 ? -9.445 -15.516 -7.242 1 91.88 85 SER A C 1
ATOM 654 O O . SER A 1 85 ? -8.758 -15.859 -6.277 1 91.88 85 SER A O 1
ATOM 656 N N . THR A 1 86 ? -10.039 -14.344 -7.281 1 89.31 86 THR A N 1
ATOM 657 C CA . THR A 1 86 ? -9.945 -13.359 -6.207 1 89.31 86 THR A CA 1
ATOM 658 C C . THR A 1 86 ? -10.82 -13.758 -5.027 1 89.31 86 THR A C 1
ATOM 660 O O . THR A 1 86 ? -10.695 -13.195 -3.936 1 89.31 86 THR A O 1
ATOM 663 N N . GLU A 1 87 ? -11.633 -14.727 -5.145 1 87.88 87 GLU A N 1
ATOM 664 C CA . GLU A 1 87 ? -12.516 -15.203 -4.082 1 87.88 87 GLU A CA 1
ATOM 665 C C . GLU A 1 87 ? -11.789 -16.172 -3.16 1 87.88 87 GLU A C 1
ATOM 667 O O . GLU A 1 87 ? -12.266 -16.469 -2.059 1 87.88 87 GLU A O 1
ATOM 672 N N . ALA A 1 88 ? -10.688 -16.719 -3.615 1 89.25 88 ALA A N 1
ATOM 673 C CA . ALA A 1 88 ? -9.883 -17.656 -2.822 1 89.25 88 ALA A CA 1
ATOM 674 C C . ALA A 1 88 ? -8.977 -16.906 -1.853 1 89.25 88 ALA A C 1
ATOM 676 O O . ALA A 1 88 ? -8.648 -15.734 -2.076 1 89.25 88 ALA A O 1
ATOM 677 N N . VAL A 1 89 ? -8.734 -17.609 -0.81 1 94.25 89 VAL A N 1
ATOM 678 C CA . VAL A 1 89 ? -7.672 -17.094 0.05 1 94.25 89 VAL A CA 1
ATOM 679 C C . VAL A 1 89 ? -6.316 -17.312 -0.612 1 94.25 89 VAL A C 1
ATOM 681 O O . VAL A 1 89 ? -5.98 -18.438 -0.998 1 94.25 89 VAL A O 1
ATOM 684 N N . ILE A 1 90 ? -5.605 -16.234 -0.795 1 96.12 90 ILE A N 1
ATOM 685 C CA . ILE A 1 90 ? -4.332 -16.297 -1.5 1 96.12 90 ILE A CA 1
ATOM 686 C C . ILE A 1 90 ? -3.184 -16.281 -0.494 1 96.12 90 ILE A C 1
ATOM 688 O O . ILE A 1 90 ? -3.182 -15.477 0.441 1 96.12 90 ILE A O 1
ATOM 692 N N . GLU A 1 91 ? -2.281 -17.219 -0.666 1 96.88 91 GLU A N 1
ATOM 693 C CA . GLU A 1 91 ? -1.054 -17.172 0.123 1 96.88 91 GLU A CA 1
ATOM 694 C C . GLU A 1 91 ? 0.022 -16.344 -0.58 1 96.88 91 GLU A C 1
ATOM 696 O O . GLU A 1 91 ? 0.361 -16.609 -1.733 1 96.88 91 GLU A O 1
ATOM 701 N N . ILE A 1 92 ? 0.51 -15.359 0.086 1 98 92 ILE A N 1
ATOM 702 C CA . ILE A 1 92 ? 1.562 -14.5 -0.448 1 98 92 ILE A CA 1
ATOM 703 C C . ILE A 1 92 ? 2.846 -14.695 0.355 1 98 92 ILE A C 1
ATOM 705 O O . ILE A 1 92 ? 2.883 -14.414 1.556 1 98 92 ILE A O 1
ATOM 709 N N . GLU A 1 93 ? 3.844 -15.164 -0.244 1 98.69 93 GLU A N 1
ATOM 710 C CA . GLU A 1 93 ? 5.164 -15.25 0.372 1 98.69 93 GLU A CA 1
ATOM 711 C C . GLU A 1 93 ? 5.941 -13.945 0.189 1 98.69 93 GLU A C 1
ATOM 713 O O . GLU A 1 93 ? 5.801 -13.273 -0.833 1 98.69 93 GLU A O 1
ATOM 718 N N . TYR A 1 94 ? 6.715 -13.562 1.182 1 98.5 94 TYR A N 1
ATOM 719 C CA . TYR A 1 94 ? 7.531 -12.367 0.989 1 98.5 94 TYR A CA 1
ATOM 720 C C . TYR A 1 94 ? 8.945 -12.586 1.52 1 98.5 94 TYR A C 1
ATOM 722 O O . TYR A 1 94 ? 9.156 -13.375 2.441 1 98.5 94 TYR A O 1
ATOM 730 N N . VAL A 1 95 ? 9.898 -11.945 0.884 1 97.94 95 VAL A N 1
ATOM 731 C CA . VAL A 1 95 ? 11.312 -11.977 1.23 1 97.94 95 VAL A CA 1
ATOM 732 C C . VAL A 1 95 ? 11.891 -10.562 1.192 1 97.94 95 VAL A C 1
ATOM 734 O O . VAL A 1 95 ? 11.352 -9.688 0.516 1 97.94 95 VAL A O 1
ATOM 737 N N . GLU A 1 96 ? 12.93 -10.406 1.982 1 96.94 96 GLU A N 1
ATOM 738 C CA . GLU A 1 96 ? 13.609 -9.117 1.902 1 96.94 96 GLU A CA 1
ATOM 739 C C . GLU A 1 96 ? 14.188 -8.883 0.509 1 96.94 96 GLU A C 1
ATOM 741 O O . GLU A 1 96 ? 14.789 -9.781 -0.08 1 96.94 96 GLU A O 1
ATOM 746 N N . LYS A 1 97 ? 13.867 -7.695 0.046 1 95.75 97 LYS A N 1
ATOM 747 C CA . LYS A 1 97 ? 14.422 -7.355 -1.259 1 95.75 97 LYS A CA 1
ATOM 748 C C . LYS A 1 97 ? 15.938 -7.176 -1.177 1 95.75 97 LYS A C 1
ATOM 750 O O . LYS A 1 97 ? 16.438 -6.477 -0.292 1 95.75 97 LYS A O 1
ATOM 755 N N . LEU A 1 98 ? 16.688 -7.824 -2.074 1 88.56 98 LEU A N 1
ATOM 756 C CA . LEU A 1 98 ? 18.141 -7.688 -2.125 1 88.56 98 LEU A CA 1
ATOM 757 C C . LEU A 1 98 ? 18.547 -6.465 -2.943 1 88.56 98 LEU A C 1
ATOM 759 O O . LEU A 1 98 ? 17.922 -6.172 -3.973 1 88.56 98 LEU A O 1
ATOM 763 N N . PRO A 1 99 ? 19.391 -5.598 -2.365 1 79 99 PRO A N 1
ATOM 764 C CA . PRO A 1 99 ? 19.844 -4.438 -3.137 1 79 99 PRO A CA 1
ATOM 765 C C . PRO A 1 99 ? 20.422 -4.82 -4.496 1 79 99 PRO A C 1
ATOM 767 O O . PRO A 1 99 ? 21.016 -5.895 -4.637 1 79 99 PRO A O 1
ATOM 770 N N . ALA A 1 100 ? 19.844 -4.254 -5.609 1 66.88 100 ALA A N 1
ATOM 771 C CA . ALA A 1 100 ? 20.469 -4.484 -6.91 1 66.88 100 ALA A CA 1
ATOM 772 C C . ALA A 1 100 ? 21.984 -4.348 -6.824 1 66.88 100 ALA A C 1
ATOM 774 O O . ALA A 1 100 ? 22.5 -3.512 -6.078 1 66.88 100 ALA A O 1
ATOM 775 N N . PRO A 1 101 ? 22.672 -5.402 -7.227 1 62.12 101 PRO A N 1
ATOM 776 C CA . PRO A 1 101 ? 24.125 -5.227 -7.207 1 62.12 101 PRO A CA 1
ATOM 777 C C . PRO A 1 101 ? 24.562 -3.859 -7.734 1 62.12 101 PRO A C 1
ATOM 779 O O . PRO A 1 101 ? 24.016 -3.379 -8.734 1 62.12 101 PRO A O 1
ATOM 782 N N . GLU A 1 102 ? 24.734 -2.914 -6.871 1 56.81 102 GLU A N 1
ATOM 783 C CA . GLU A 1 102 ? 25.281 -1.686 -7.434 1 56.81 102 GLU A CA 1
ATOM 784 C C . GLU A 1 102 ? 26.172 -1.983 -8.633 1 56.81 102 GLU A C 1
ATOM 786 O O . GLU A 1 102 ? 26.953 -2.945 -8.609 1 56.81 102 GLU A O 1
ATOM 791 N N . PRO A 1 103 ? 25.656 -1.533 -9.766 1 51.97 103 PRO A N 1
ATOM 792 C CA . PRO A 1 103 ? 26.656 -1.794 -10.789 1 51.97 103 PRO A CA 1
ATOM 793 C C . PRO A 1 103 ? 28.078 -1.624 -10.273 1 51.97 103 PRO A C 1
ATOM 795 O O . PRO A 1 103 ? 28.359 -0.727 -9.477 1 51.97 103 PRO A O 1
ATOM 798 N N . HIS A 1 104 ? 28.688 -2.668 -9.953 1 45.62 104 HIS A N 1
ATOM 799 C CA . HIS A 1 104 ? 30.109 -2.43 -9.703 1 45.62 104 HIS A CA 1
ATOM 800 C C . HIS A 1 104 ? 30.609 -1.218 -10.484 1 45.62 104 HIS A C 1
ATOM 802 O O . HIS A 1 104 ? 30.297 -1.064 -11.672 1 45.62 104 HIS A O 1
ATOM 808 N N . LYS A 1 105 ? 30.938 -0.077 -9.875 1 44.12 105 LYS A N 1
ATOM 809 C CA . LYS A 1 105 ? 31.75 0.86 -10.648 1 44.12 105 LYS A CA 1
ATOM 810 C C . LYS A 1 105 ? 32.562 0.131 -11.703 1 44.12 105 LYS A C 1
ATOM 812 O O . LYS A 1 105 ? 33.375 -0.76 -11.367 1 44.12 105 LYS A O 1
ATOM 817 N N . SER A 1 106 ? 32.062 -0.253 -12.82 1 42.91 106 SER A N 1
ATOM 818 C CA . SER A 1 106 ? 33.062 -0.578 -13.828 1 42.91 106 SER A CA 1
ATOM 819 C C . SER A 1 106 ? 34.406 0.079 -13.5 1 42.91 106 SER A C 1
ATOM 821 O O . SER A 1 106 ? 34.469 1.274 -13.203 1 42.91 106 SER A O 1
ATOM 823 N N . LEU A 1 107 ? 35.344 -0.468 -12.789 1 41.78 107 LEU A N 1
ATOM 824 C CA . LEU A 1 107 ? 36.719 -0.055 -12.828 1 41.78 107 LEU A CA 1
ATOM 825 C C . LEU A 1 107 ? 37.062 0.588 -14.164 1 41.78 107 LEU A C 1
ATOM 827 O O . LEU A 1 107 ? 37.094 -0.091 -15.195 1 41.78 107 LEU A O 1
ATOM 831 N N . LEU A 1 108 ? 36.312 1.523 -14.633 1 40.78 108 LEU A N 1
ATOM 832 C CA . LEU A 1 108 ? 37.062 2.289 -15.633 1 40.78 108 LEU A CA 1
ATOM 833 C C . LEU A 1 108 ? 38.531 2.336 -15.289 1 40.78 108 LEU A C 1
ATOM 835 O O . LEU A 1 108 ? 38.906 2.859 -14.234 1 40.78 108 LEU A O 1
ATOM 839 N N . HIS A 1 109 ? 39.062 1.151 -15.453 1 42.03 109 HIS A N 1
ATOM 840 C CA . HIS A 1 109 ? 40.531 1.034 -15.57 1 42.03 109 HIS A CA 1
ATOM 841 C C . HIS A 1 109 ? 41.156 2.346 -16.031 1 42.03 109 HIS A C 1
ATOM 843 O O . HIS A 1 109 ? 40.75 2.895 -17.062 1 42.03 109 HIS A O 1
ATOM 849 N N . ASP A 1 110 ? 41.438 3.287 -15.227 1 39.44 110 ASP A N 1
ATOM 850 C CA . ASP A 1 110 ? 42.344 4.379 -15.531 1 39.44 110 ASP A CA 1
ATOM 851 C C . ASP A 1 110 ? 43.469 3.92 -16.469 1 39.44 110 ASP A C 1
ATOM 853 O O . ASP A 1 110 ? 44.219 3.008 -16.141 1 39.44 110 ASP A O 1
ATOM 857 N N . ASP A 1 111 ? 43.188 3.785 -17.797 1 40.25 111 ASP A N 1
ATOM 858 C CA . ASP A 1 111 ? 44.188 3.646 -18.828 1 40.25 111 ASP A CA 1
ATOM 859 C C . ASP A 1 111 ? 45.469 4.379 -18.438 1 40.25 111 ASP A C 1
ATOM 861 O O . ASP A 1 111 ? 45.531 5.609 -18.5 1 40.25 111 ASP A O 1
ATOM 865 N N . TRP A 1 112 ? 45.969 4.195 -17.156 1 44.34 112 TRP A N 1
ATOM 866 C CA . TRP A 1 112 ? 47.344 4.625 -16.953 1 44.34 112 TRP A CA 1
ATOM 867 C C . TRP A 1 112 ? 48.25 4.051 -18.031 1 44.34 112 TRP A C 1
ATOM 869 O O . TRP A 1 112 ? 49.469 3.932 -17.828 1 44.34 112 TRP A O 1
ATOM 879 N N . VAL A 1 113 ? 47.719 3.51 -19.188 1 44.28 113 VAL A N 1
ATOM 880 C CA . VAL A 1 113 ? 48.781 3.145 -20.109 1 44.28 113 VAL A CA 1
ATOM 881 C C . VAL A 1 113 ? 49.781 4.297 -20.219 1 44.28 113 VAL A C 1
ATOM 883 O O . VAL A 1 113 ? 49.438 5.375 -20.719 1 44.28 113 VAL A O 1
ATOM 886 N N . SER A 1 114 ? 50.562 4.516 -19.156 1 35.5 114 SER A N 1
ATOM 887 C CA . SER A 1 114 ? 51.781 5.352 -19.141 1 35.5 114 SER A CA 1
ATOM 888 C C . SER A 1 114 ? 52.562 5.23 -20.453 1 35.5 114 SER A C 1
ATOM 890 O O . SER A 1 114 ? 52.719 4.133 -20.984 1 35.5 114 SER A O 1
ATOM 892 N N . ALA A 1 115 ? 52.406 6.223 -21.375 1 38.66 115 ALA A N 1
ATOM 893 C CA . ALA A 1 115 ? 53.281 6.492 -22.5 1 38.66 115 ALA A CA 1
ATOM 894 C C . ALA A 1 115 ? 54.719 6.137 -22.172 1 38.66 115 ALA A C 1
ATOM 896 O O . ALA A 1 115 ? 55.312 6.715 -21.25 1 38.66 115 ALA A O 1
ATOM 897 N N . ILE A 1 116 ? 55.125 4.832 -22.109 1 38.03 116 ILE A N 1
ATOM 898 C CA . ILE A 1 116 ? 56.531 4.461 -22.156 1 38.03 116 ILE A CA 1
ATOM 899 C C . ILE A 1 116 ? 57.281 5.379 -23.125 1 38.03 116 ILE A C 1
ATOM 901 O O . ILE A 1 116 ? 56.906 5.496 -24.297 1 38.03 116 ILE A O 1
ATOM 905 N N . HIS A 1 117 ? 57.656 6.539 -22.562 1 38.22 117 HIS A N 1
ATOM 906 C CA . HIS A 1 117 ? 58.656 7.371 -23.234 1 38.22 117 HIS A CA 1
ATOM 907 C C . HIS A 1 117 ? 59.781 6.52 -23.828 1 38.22 117 HIS A C 1
ATOM 909 O O . HIS A 1 117 ? 60.406 5.746 -23.109 1 38.22 117 HIS A O 1
ATOM 915 N N . ALA A 1 118 ? 59.531 6.02 -24.984 1 37 118 ALA A N 1
ATOM 916 C CA . ALA A 1 118 ? 60.625 5.52 -25.812 1 37 118 ALA A CA 1
ATOM 917 C C . ALA A 1 118 ? 61.844 6.414 -25.688 1 37 118 ALA A C 1
ATOM 919 O O . ALA A 1 118 ? 61.812 7.578 -26.094 1 37 118 ALA A O 1
ATOM 920 N N . ASP A 1 119 ? 62.531 6.402 -24.484 1 35.72 119 ASP A N 1
ATOM 921 C CA . ASP A 1 119 ? 63.844 7.008 -24.5 1 35.72 119 ASP A CA 1
ATOM 922 C C . ASP A 1 119 ? 64.625 6.582 -25.734 1 35.72 119 ASP A C 1
ATOM 924 O O . ASP A 1 119 ? 64.688 5.391 -26.031 1 35.72 119 ASP A O 1
ATOM 928 N N . LYS A 1 120 ? 64.75 7.445 -26.656 1 36.47 120 LYS A N 1
ATOM 929 C CA . LYS A 1 120 ? 65.688 7.484 -27.766 1 36.47 120 LYS A CA 1
ATOM 930 C C . LYS A 1 120 ? 67.125 7.199 -27.297 1 36.47 120 LYS A C 1
ATOM 932 O O . LYS A 1 120 ? 67.812 8.102 -26.812 1 36.47 120 LYS A O 1
ATOM 937 N N . SER A 1 121 ? 67.375 6.363 -26.281 1 36.59 121 SER A N 1
ATOM 938 C CA . SER A 1 121 ? 68.812 6.25 -26.141 1 36.59 121 SER A CA 1
ATOM 939 C C . SER A 1 121 ? 69.438 5.742 -27.438 1 36.59 121 SER A C 1
ATOM 941 O O . SER A 1 121 ? 68.875 4.914 -28.141 1 36.59 121 SER A O 1
ATOM 943 N N . PRO A 1 122 ? 70.375 6.613 -27.938 1 45.53 122 PRO A N 1
ATOM 944 C CA . PRO A 1 122 ? 71.312 6.203 -28.969 1 45.53 122 PRO A CA 1
ATOM 945 C C . PRO A 1 122 ? 72.062 4.887 -28.625 1 45.53 122 PRO A C 1
ATOM 947 O O . PRO A 1 122 ? 72.188 4.543 -27.453 1 45.53 122 PRO A O 1
ATOM 950 N N . LYS A 1 123 ? 71.812 3.855 -29.281 1 27.42 123 LYS A N 1
ATOM 951 C CA . LYS A 1 123 ? 72.75 2.727 -29.25 1 27.42 123 LYS A CA 1
ATOM 952 C C . LYS A 1 123 ? 74.188 3.201 -29.188 1 27.42 123 LYS A C 1
ATOM 954 O O . 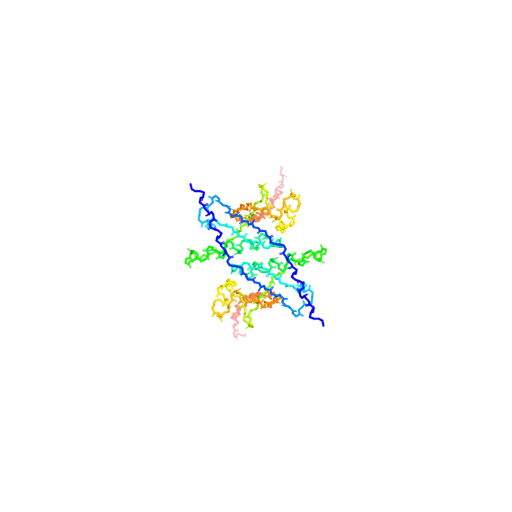LYS A 1 123 ? 75.125 2.391 -29.219 1 27.42 123 LYS A O 1
ATOM 959 N N . TRP A 1 124 ? 74.562 4.348 -28.516 1 25.94 124 TRP A N 1
ATOM 960 C CA . TRP A 1 124 ? 75.875 4.027 -27.859 1 25.94 124 TRP A CA 1
ATOM 961 C C . TRP A 1 124 ? 75.625 3.299 -26.547 1 25.94 124 TRP A C 1
ATOM 963 O O . TRP A 1 124 ? 74.625 3.543 -25.859 1 25.94 124 TRP A O 1
ATOM 973 N N . MET B 1 1 ? -7.621 -29.406 17.125 1 25.27 1 MET B N 1
ATOM 974 C CA . MET B 1 1 ? -8.391 -28.172 17.25 1 25.27 1 MET B CA 1
ATOM 975 C C . MET B 1 1 ? -7.934 -27.141 16.203 1 25.27 1 MET B C 1
ATOM 977 O O . MET B 1 1 ? -6.734 -26.922 16.047 1 25.27 1 MET B O 1
ATOM 981 N N . ALA B 1 2 ? -8.516 -27.016 15.023 1 31.58 2 ALA B N 1
ATOM 982 C CA . ALA B 1 2 ? -8.219 -26.156 13.883 1 31.58 2 ALA B CA 1
ATOM 983 C C . ALA B 1 2 ? -7.898 -24.734 14.336 1 31.58 2 ALA B C 1
ATOM 985 O O . ALA B 1 2 ? -8.688 -24.109 15.055 1 31.58 2 ALA B O 1
ATOM 986 N N . GLU B 1 3 ? -6.762 -24.375 14.75 1 36.5 3 GLU B N 1
ATOM 987 C CA . GLU B 1 3 ? -6.473 -23.016 15.188 1 36.5 3 GLU B CA 1
ATOM 988 C C . GLU B 1 3 ? -7.137 -21.984 14.273 1 36.5 3 GLU B C 1
ATOM 990 O O . GLU B 1 3 ? -6.996 -22.062 13.047 1 36.5 3 GLU B O 1
ATOM 995 N N . VAL B 1 4 ? -8.297 -21.625 14.539 1 40.56 4 VAL B N 1
ATOM 996 C CA . VAL B 1 4 ? -9.07 -20.562 13.906 1 40.56 4 VAL B CA 1
ATOM 997 C C . VAL B 1 4 ? -8.133 -19.422 13.492 1 40.56 4 VAL B C 1
ATOM 999 O O . VAL B 1 4 ? -7.355 -18.922 14.305 1 40.56 4 VAL B O 1
ATOM 1002 N N . ALA B 1 5 ? -7.371 -19.625 12.531 1 43.66 5 ALA B N 1
ATOM 1003 C CA . ALA B 1 5 ? -6.566 -18.547 11.977 1 43.66 5 ALA B CA 1
ATOM 1004 C C . ALA B 1 5 ? -7.238 -17.188 12.195 1 43.66 5 ALA B C 1
ATOM 1006 O O . ALA B 1 5 ? -8.367 -16.969 11.742 1 43.66 5 ALA B O 1
ATOM 1007 N N . GLY B 1 6 ? -7.215 -16.75 13.438 1 45.41 6 GLY B N 1
ATOM 1008 C CA . GLY B 1 6 ? -7.773 -15.445 13.773 1 45.41 6 GLY B CA 1
ATOM 1009 C C . GLY B 1 6 ? -7.57 -14.414 12.68 1 45.41 6 GLY B C 1
ATOM 1010 O O . GLY B 1 6 ? -6.598 -14.484 11.922 1 45.41 6 GLY B O 1
ATOM 1011 N N . THR B 1 7 ? -8.516 -14.148 11.852 1 48.09 7 THR B N 1
ATOM 1012 C CA . THR B 1 7 ? -8.547 -12.992 10.961 1 48.09 7 THR B CA 1
ATOM 1013 C C . THR B 1 7 ? -7.977 -11.766 11.648 1 48.09 7 THR B C 1
ATOM 1015 O O . THR B 1 7 ? -8.445 -11.367 12.719 1 48.09 7 THR B O 1
ATOM 1018 N N . SER B 1 8 ? -6.754 -11.734 11.891 1 49.53 8 SER B N 1
ATOM 1019 C CA . SER B 1 8 ? -6.32 -10.414 12.328 1 49.53 8 SER B CA 1
ATOM 1020 C C . SER B 1 8 ? -6.785 -9.328 11.367 1 49.53 8 SER B C 1
ATOM 1022 O O . SER B 1 8 ? -6.578 -9.438 10.156 1 49.53 8 SER B O 1
ATOM 1024 N N . THR B 1 9 ? -7.984 -8.961 11.5 1 50.91 9 THR B N 1
ATOM 1025 C CA . THR B 1 9 ? -8.656 -7.895 10.758 1 50.91 9 THR B CA 1
ATOM 1026 C C . THR B 1 9 ? -7.75 -6.676 10.633 1 50.91 9 THR B C 1
ATOM 1028 O O . THR B 1 9 ? -7.625 -5.883 11.57 1 50.91 9 THR B O 1
ATOM 1031 N N . ALA B 1 10 ? -6.5 -6.887 10.211 1 58.09 10 ALA B N 1
ATOM 1032 C CA . ALA B 1 10 ? -6.016 -5.543 9.898 1 58.09 10 ALA B CA 1
ATOM 1033 C C . ALA B 1 10 ? -7.172 -4.613 9.539 1 58.09 10 ALA B C 1
ATOM 1035 O O . ALA B 1 10 ? -7.945 -4.898 8.625 1 58.09 10 ALA B O 1
ATOM 1036 N N . GLY B 1 11 ? -7.637 -3.867 10.555 1 82.31 11 GLY B N 1
ATOM 1037 C CA . GLY B 1 11 ? -8.742 -2.934 10.406 1 82.31 11 GLY B CA 1
ATOM 1038 C C . GLY B 1 11 ? -8.734 -2.205 9.078 1 82.31 11 GLY B C 1
ATOM 1039 O O . GLY B 1 11 ? -7.676 -2.008 8.477 1 82.31 11 GLY B O 1
ATOM 1040 N N . GLN B 1 12 ? -9.805 -2.318 8.375 1 87.88 12 GLN B N 1
ATOM 1041 C CA . GLN B 1 12 ? -10.023 -1.606 7.121 1 87.88 12 GLN B CA 1
ATOM 1042 C C . GLN B 1 12 ? -10.852 -0.347 7.34 1 87.88 12 GLN B C 1
ATOM 1044 O O . GLN B 1 12 ? -11.609 -0.255 8.312 1 87.88 12 GLN B O 1
ATOM 1049 N N . VAL B 1 13 ? -10.547 0.614 6.43 1 92.62 13 VAL B N 1
ATOM 1050 C CA . VAL B 1 13 ? -11.312 1.854 6.402 1 92.62 13 VAL B CA 1
ATOM 1051 C C . VAL B 1 13 ? -11.859 2.09 4.996 1 92.62 13 VAL B C 1
ATOM 1053 O O . VAL B 1 13 ? -11.188 1.815 4.004 1 92.62 13 VAL B O 1
ATOM 1056 N N . GLN B 1 14 ? -13.125 2.516 4.961 1 91.62 14 GLN B N 1
ATOM 1057 C CA . GLN B 1 14 ? -13.664 2.975 3.689 1 91.62 14 GLN B CA 1
ATOM 1058 C C . GLN B 1 14 ? -13.258 4.418 3.406 1 91.62 14 GLN B C 1
ATOM 1060 O O . GLN B 1 14 ? -13.438 5.297 4.254 1 91.62 14 GLN B O 1
ATOM 1065 N N . ALA B 1 15 ? -12.633 4.566 2.189 1 95.5 15 ALA B N 1
ATOM 1066 C CA . ALA B 1 15 ? -12.102 5.895 1.891 1 95.5 15 ALA B CA 1
ATOM 1067 C C . ALA B 1 15 ? -12.523 6.352 0.498 1 95.5 15 ALA B C 1
ATOM 1069 O O . ALA B 1 15 ? -12.719 5.531 -0.402 1 95.5 15 ALA B O 1
ATOM 1070 N N . ARG B 1 16 ? -12.734 7.66 0.374 1 95.56 16 ARG B N 1
ATOM 1071 C CA . ARG B 1 16 ? -12.852 8.344 -0.91 1 95.56 16 ARG B CA 1
ATOM 1072 C C . ARG B 1 16 ? -11.617 9.195 -1.187 1 95.56 16 ARG B C 1
ATOM 1074 O O . ARG B 1 16 ? -11.133 9.898 -0.299 1 95.56 16 ARG B O 1
ATOM 1081 N N . PHE B 1 17 ? -11.117 9.117 -2.484 1 97.25 17 PHE B N 1
ATOM 1082 C CA . PHE B 1 17 ? -9.922 9.883 -2.838 1 97.25 17 PHE B CA 1
ATOM 1083 C C . PHE B 1 17 ? -10.289 11.117 -3.652 1 97.25 17 PHE B C 1
ATOM 1085 O O . PHE B 1 17 ? -11.141 11.047 -4.543 1 97.25 17 PHE B O 1
ATOM 1092 N N . VAL B 1 18 ? -9.602 12.266 -3.266 1 98.19 18 VAL B N 1
ATOM 1093 C CA . VAL B 1 18 ? -9.852 13.508 -3.982 1 98.19 18 VAL B CA 1
ATOM 1094 C C . VAL B 1 18 ? -8.523 14.195 -4.301 1 98.19 18 VAL B C 1
ATOM 1096 O O . VAL B 1 18 ? -7.57 14.102 -3.529 1 98.19 18 VAL B O 1
ATOM 1099 N N . THR B 1 19 ? -8.422 14.789 -5.477 1 98.25 19 THR B N 1
ATOM 1100 C CA . THR B 1 19 ? -7.258 15.57 -5.867 1 98.25 19 THR B CA 1
ATOM 1101 C C . THR B 1 19 ? -7.672 16.766 -6.715 1 98.25 19 THR B C 1
ATOM 1103 O O . THR B 1 19 ? -8.727 16.75 -7.352 1 98.25 19 THR B O 1
ATOM 1106 N N . LYS B 1 20 ? -6.934 17.859 -6.652 1 96.88 20 LYS B N 1
ATOM 1107 C CA . LYS B 1 20 ? -7.172 19.031 -7.488 1 96.88 20 LYS B CA 1
ATOM 1108 C C . LYS B 1 20 ? -6.52 18.875 -8.859 1 96.88 20 LYS B C 1
ATOM 1110 O O . LYS B 1 20 ? -6.82 19.625 -9.789 1 96.88 20 LYS B O 1
ATOM 1115 N N . LEU B 1 21 ? -5.637 17.906 -9.031 1 94.94 21 LEU B N 1
ATOM 1116 C CA . LEU B 1 21 ? -4.941 17.672 -10.289 1 94.94 21 LEU B CA 1
ATOM 1117 C C . LEU B 1 21 ? -5.672 16.625 -11.117 1 94.94 21 LEU B C 1
ATOM 1119 O O . LEU B 1 21 ? -5.543 15.422 -10.867 1 94.94 21 LEU B O 1
ATOM 1123 N N . GLN B 1 22 ? -6.215 17.016 -12.133 1 94.19 22 GLN B N 1
ATOM 1124 C CA . GLN B 1 22 ? -7.109 16.188 -12.93 1 94.19 22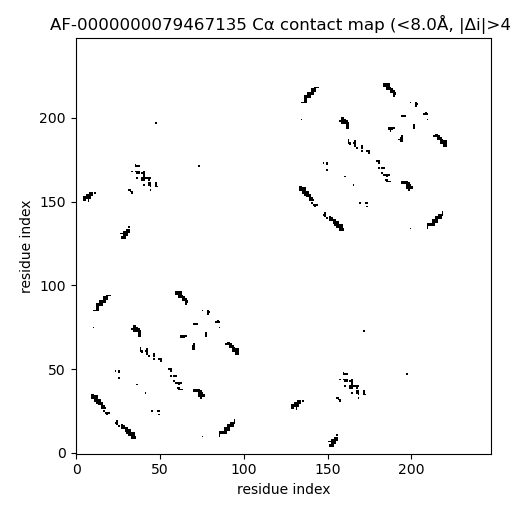 GLN B CA 1
ATOM 1125 C C . GLN B 1 22 ? -6.348 15.023 -13.57 1 94.19 22 GLN B C 1
ATOM 1127 O O . GLN B 1 22 ? -6.887 13.922 -13.711 1 94.19 22 GLN B O 1
ATOM 1132 N N . LYS B 1 23 ? -5.145 15.242 -13.953 1 94.44 23 LYS B N 1
ATOM 1133 C CA . LYS B 1 23 ? -4.363 14.211 -14.633 1 94.44 23 LYS B CA 1
ATOM 1134 C C . LYS B 1 23 ? -4.148 13 -13.727 1 94.44 23 LYS B C 1
ATOM 1136 O O . LYS B 1 23 ? -3.859 11.906 -14.203 1 94.44 23 LYS B O 1
ATOM 1141 N N . TYR B 1 24 ? -4.305 13.227 -12.391 1 95.5 24 TYR B N 1
ATOM 1142 C CA . TYR B 1 24 ? -4.078 12.148 -11.43 1 95.5 24 TYR B CA 1
ATOM 1143 C C . TYR B 1 24 ? -5.395 11.664 -10.844 1 95.5 24 TYR B C 1
ATOM 1145 O O . TYR B 1 24 ? -5.398 10.883 -9.883 1 95.5 24 TYR B O 1
ATOM 1153 N N . ALA B 1 25 ? -6.531 12.133 -11.359 1 96.12 25 ALA B N 1
ATOM 1154 C CA . ALA B 1 25 ? -7.824 11.781 -10.773 1 96.12 25 ALA B CA 1
ATOM 1155 C C . ALA B 1 25 ? -8.148 10.305 -11 1 96.12 25 ALA B C 1
ATOM 1157 O O . ALA B 1 25 ? -7.895 9.766 -12.086 1 96.12 25 ALA B O 1
ATOM 1158 N N . ILE B 1 26 ? -8.68 9.664 -9.969 1 95.19 26 ILE B N 1
ATOM 1159 C CA . ILE B 1 26 ? -9.18 8.297 -10.07 1 95.19 26 ILE B CA 1
ATOM 1160 C C . ILE B 1 26 ? -10.695 8.281 -9.883 1 95.19 26 ILE B C 1
ATOM 1162 O O . ILE B 1 26 ? -11.281 9.281 -9.445 1 95.19 26 ILE B O 1
ATOM 1166 N N . PRO B 1 27 ? -11.336 7.195 -10.195 1 93.62 27 PRO B N 1
ATOM 1167 C CA . PRO B 1 27 ? -12.789 7.145 -10.047 1 93.62 27 PRO B CA 1
ATOM 1168 C C . PRO B 1 27 ? -13.25 7.477 -8.633 1 93.62 27 PRO B C 1
ATOM 1170 O O . PRO B 1 27 ? -12.609 7.066 -7.656 1 93.62 27 PRO B O 1
ATOM 1173 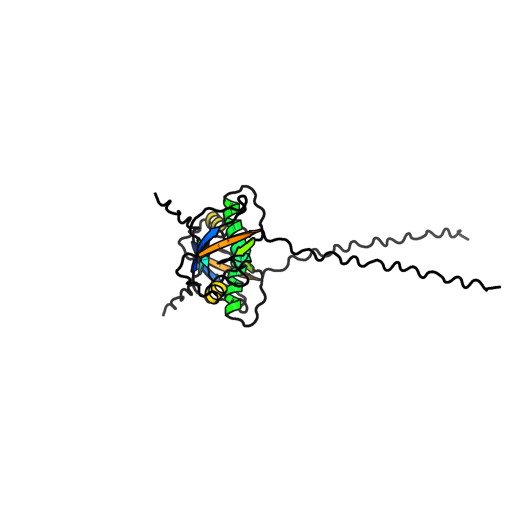N N . ASP B 1 28 ? -14.289 8.312 -8.578 1 93.25 28 ASP B N 1
ATOM 1174 C CA . ASP B 1 28 ? -14.867 8.719 -7.301 1 93.25 28 ASP B CA 1
ATOM 1175 C C . ASP B 1 28 ? -15.734 7.609 -6.707 1 93.25 28 ASP B C 1
ATOM 1177 O O . ASP B 1 28 ? -16.953 7.633 -6.836 1 93.25 28 ASP B O 1
ATOM 1181 N N . THR B 1 29 ? -15.18 6.672 -6.109 1 93.56 29 THR B N 1
ATOM 1182 C CA . THR B 1 29 ? -15.844 5.547 -5.469 1 93.56 29 THR B CA 1
ATOM 1183 C C . THR B 1 29 ? -15.234 5.266 -4.098 1 93.56 29 THR B C 1
ATOM 1185 O O . THR B 1 29 ? -14.305 5.949 -3.678 1 93.56 29 THR B O 1
ATOM 1188 N N . LEU B 1 30 ? -15.828 4.379 -3.379 1 92.31 30 LEU B N 1
ATOM 1189 C CA . LEU B 1 30 ? -15.305 3.977 -2.08 1 92.31 30 LEU B CA 1
ATOM 1190 C C . LEU B 1 30 ? -14.25 2.883 -2.232 1 92.31 30 LEU B C 1
ATOM 1192 O O . LEU B 1 30 ? -14.422 1.953 -3.021 1 92.31 30 LEU B O 1
ATOM 1196 N N . TYR B 1 31 ? -13.18 3.127 -1.508 1 93.25 31 TYR B N 1
ATOM 1197 C CA . TYR B 1 31 ? -12.102 2.145 -1.493 1 93.25 31 TYR B CA 1
ATOM 1198 C C . TYR B 1 31 ? -11.875 1.604 -0.087 1 93.25 31 TYR B C 1
ATOM 1200 O O . TYR B 1 31 ? -11.859 2.365 0.884 1 93.25 31 TYR B O 1
ATOM 1208 N N . SER B 1 32 ? -11.75 0.315 0.019 1 91.31 32 SER B N 1
ATOM 1209 C CA . SER B 1 32 ? -11.375 -0.309 1.283 1 91.31 32 SER B CA 1
ATOM 1210 C C . SER B 1 32 ? -9.859 -0.333 1.456 1 91.31 32 SER B C 1
ATOM 1212 O O . SER B 1 32 ? -9.141 -0.929 0.646 1 91.31 32 SER B O 1
ATOM 1214 N N . ILE B 1 33 ? -9.367 0.335 2.492 1 93.25 33 ILE B N 1
ATOM 1215 C CA . ILE B 1 33 ? -7.934 0.543 2.67 1 93.25 33 ILE B CA 1
ATOM 1216 C C . ILE B 1 33 ? -7.48 -0.082 3.988 1 93.25 33 ILE B C 1
ATOM 1218 O O . ILE B 1 33 ? -8.07 0.181 5.039 1 93.25 33 ILE B O 1
ATOM 1222 N N . PRO B 1 34 ? -6.398 -0.909 3.967 1 92.81 34 PRO B N 1
ATOM 1223 C CA . PRO B 1 34 ? -5.859 -1.37 5.246 1 92.81 34 PRO B CA 1
ATOM 1224 C C . PRO B 1 34 ? -5.371 -0.224 6.129 1 92.81 34 PRO B C 1
ATOM 1226 O O . PRO B 1 34 ? -4.766 0.729 5.629 1 92.81 34 PRO B O 1
ATOM 1229 N N . THR B 1 35 ? -5.598 -0.335 7.449 1 93.94 35 THR B N 1
ATOM 1230 C CA . THR B 1 35 ? -5.254 0.75 8.359 1 93.94 35 THR B CA 1
ATOM 1231 C C . THR B 1 35 ? -3.744 0.855 8.539 1 93.94 35 THR B C 1
ATOM 1233 O O . THR B 1 35 ? -3.227 1.914 8.898 1 93.94 35 THR B O 1
ATOM 1236 N N . LYS B 1 36 ? -3.012 -0.213 8.242 1 94.25 36 LYS B N 1
ATOM 1237 C CA . LYS B 1 36 ? -1.572 -0.239 8.484 1 94.25 36 LYS B CA 1
ATOM 1238 C C . LYS B 1 36 ? -0.805 0.357 7.309 1 94.25 36 LYS B C 1
ATOM 1240 O O . LYS B 1 36 ? 0.414 0.528 7.375 1 94.25 36 LYS B O 1
ATOM 1245 N N . ILE B 1 37 ? -1.517 0.712 6.277 1 95 37 ILE B N 1
ATOM 1246 C CA . ILE B 1 37 ? -0.885 1.251 5.078 1 95 37 ILE B CA 1
ATOM 1247 C C . ILE B 1 37 ? -0.414 2.68 5.34 1 95 37 ILE B C 1
ATOM 1249 O O . ILE B 1 37 ? -1.014 3.4 6.145 1 95 37 ILE B O 1
ATOM 1253 N N . ASP B 1 38 ? 0.685 3.07 4.668 1 96.06 38 ASP B N 1
ATOM 1254 C CA . ASP B 1 38 ? 1.214 4.426 4.805 1 96.06 38 ASP B CA 1
ATOM 1255 C C . ASP B 1 38 ? 1.225 5.148 3.459 1 96.06 38 ASP B C 1
ATOM 1257 O O . ASP B 1 38 ? 0.563 4.719 2.512 1 96.06 38 ASP B O 1
ATOM 1261 N N . VAL B 1 39 ? 1.937 6.25 3.365 1 97 39 VAL B N 1
ATOM 1262 C CA . VAL B 1 39 ? 1.975 7.125 2.199 1 97 39 VAL B CA 1
ATOM 1263 C C . VAL B 1 39 ? 2.459 6.344 0.98 1 97 39 VAL B C 1
ATOM 1265 O O . VAL B 1 39 ? 1.885 6.457 -0.105 1 97 39 VAL B O 1
ATOM 1268 N N . ASP B 1 40 ? 3.473 5.473 1.185 1 95.62 40 ASP B N 1
ATOM 1269 C CA . ASP B 1 40 ? 4.008 4.703 0.065 1 95.62 40 ASP B CA 1
ATOM 1270 C C . ASP B 1 40 ? 2.971 3.715 -0.468 1 95.62 40 ASP B C 1
ATOM 1272 O O . ASP B 1 40 ? 2.812 3.57 -1.682 1 95.62 40 ASP B O 1
ATOM 1276 N N . GLY B 1 41 ? 2.352 3.062 0.47 1 97.12 41 GLY B N 1
ATOM 1277 C CA . GLY B 1 41 ? 1.311 2.125 0.085 1 97.12 41 GLY B CA 1
ATOM 1278 C C . GLY B 1 41 ? 0.151 2.783 -0.639 1 97.12 41 GLY B C 1
ATOM 1279 O O . GLY B 1 41 ? -0.354 2.25 -1.629 1 97.12 41 GLY B O 1
ATOM 1280 N N . LEU B 1 42 ? -0.279 3.918 -0.162 1 97.88 42 LEU B N 1
ATOM 1281 C CA . LEU B 1 42 ? -1.357 4.664 -0.802 1 97.88 42 LEU B CA 1
ATOM 1282 C C . LEU B 1 42 ? -0.931 5.164 -2.178 1 97.88 42 LEU B C 1
ATOM 1284 O O . LEU B 1 42 ? -1.719 5.133 -3.125 1 97.88 42 LEU B O 1
ATOM 1288 N N . SER B 1 43 ? 0.307 5.613 -2.34 1 97.38 43 SER B N 1
ATOM 1289 C CA . SER B 1 43 ? 0.833 6.012 -3.641 1 97.38 43 SER B CA 1
ATOM 1290 C C . SER B 1 43 ? 0.778 4.859 -4.637 1 97.38 43 SER B C 1
ATOM 1292 O O . SER B 1 43 ? 0.361 5.039 -5.781 1 97.38 43 SER B O 1
ATOM 1294 N N . SER B 1 44 ? 1.163 3.666 -4.137 1 96.31 44 SER B N 1
ATOM 1295 C CA . SER B 1 44 ? 1.119 2.463 -4.961 1 96.31 44 SER B CA 1
ATOM 1296 C C . SER B 1 44 ? -0.3 2.166 -5.434 1 96.31 44 SER B C 1
ATOM 1298 O O . SER B 1 44 ? -0.513 1.809 -6.594 1 96.31 44 SER B O 1
ATOM 1300 N N . LEU B 1 45 ? -1.227 2.297 -4.543 1 96.38 45 LEU B N 1
ATOM 1301 C CA . LEU B 1 45 ? -2.627 2.041 -4.863 1 96.38 45 LEU B CA 1
ATOM 1302 C C . LEU B 1 45 ? -3.125 3.002 -5.938 1 96.38 45 LEU B C 1
ATOM 1304 O O . LEU B 1 45 ? -3.699 2.574 -6.941 1 96.38 45 LEU B O 1
ATOM 1308 N N . ILE B 1 46 ? -2.896 4.32 -5.758 1 96.81 46 ILE B N 1
ATOM 1309 C CA . ILE B 1 46 ? -3.299 5.328 -6.734 1 96.81 46 ILE B CA 1
ATOM 1310 C C . ILE B 1 46 ? -2.662 5.023 -8.086 1 96.81 46 ILE B C 1
ATOM 1312 O O . ILE B 1 46 ? -3.346 5.023 -9.117 1 96.81 46 ILE B O 1
ATOM 1316 N N . ASN B 1 47 ? -1.382 4.707 -8.055 1 96.75 47 ASN B N 1
ATOM 1317 C CA . ASN B 1 47 ? -0.693 4.391 -9.297 1 96.75 47 ASN B CA 1
ATOM 1318 C C . ASN B 1 47 ? -1.293 3.158 -9.969 1 96.75 47 ASN B C 1
ATOM 1320 O O . ASN B 1 47 ? -1.435 3.121 -11.195 1 96.75 47 ASN B O 1
ATOM 1324 N N . GLY B 1 48 ? -1.562 2.168 -9.156 1 94.69 48 GLY B N 1
ATOM 1325 C CA . GLY B 1 48 ? -2.162 0.967 -9.719 1 94.69 48 GLY B CA 1
ATOM 1326 C C . GLY B 1 48 ? -3.467 1.232 -10.445 1 94.69 48 GLY B C 1
ATOM 1327 O O . GLY B 1 48 ? -3.719 0.661 -11.508 1 94.69 48 GLY B O 1
ATOM 1328 N N . ILE B 1 49 ? -4.27 2.045 -9.875 1 94.62 49 ILE B N 1
ATOM 1329 C CA . ILE B 1 49 ? -5.559 2.387 -10.461 1 94.62 49 ILE B CA 1
ATOM 1330 C C . ILE B 1 49 ? -5.344 3.174 -11.758 1 94.62 49 ILE B C 1
ATOM 1332 O O . ILE B 1 49 ? -5.992 2.91 -12.766 1 94.62 49 ILE B O 1
ATOM 1336 N N . LEU B 1 50 ? -4.418 4.125 -11.703 1 95.19 50 LEU B N 1
ATOM 1337 C CA . LEU B 1 50 ? -4.145 4.973 -12.859 1 95.19 50 LEU B CA 1
ATOM 1338 C C . LEU B 1 50 ? -3.549 4.156 -14 1 95.19 50 LEU B C 1
ATOM 1340 O O . LEU B 1 50 ? -3.805 4.441 -15.172 1 95.19 50 LEU B O 1
ATOM 1344 N N . LYS B 1 51 ? -2.732 3.191 -13.672 1 93.06 51 LYS B N 1
ATOM 1345 C CA . LYS B 1 51 ? -2.119 2.336 -14.688 1 93.06 51 LYS B CA 1
ATOM 1346 C C . LYS B 1 51 ? -3.18 1.579 -15.484 1 93.06 51 LYS B C 1
ATOM 1348 O O . LYS B 1 51 ? -2.967 1.245 -16.656 1 93.06 51 LYS B O 1
ATOM 1353 N N . GLU B 1 52 ? -4.227 1.296 -14.852 1 85.75 52 GLU B N 1
ATOM 1354 C CA . GLU B 1 52 ? -5.309 0.588 -15.523 1 85.75 52 GLU B CA 1
ATOM 1355 C C . GLU B 1 52 ? -6.012 1.489 -16.531 1 85.75 52 GLU B C 1
ATOM 1357 O O . GLU B 1 52 ? -6.516 1.012 -17.547 1 85.75 52 GLU B O 1
ATOM 1362 N N . ASP B 1 53 ? -6.023 2.762 -16.25 1 85.31 53 ASP B N 1
ATOM 1363 C CA . ASP B 1 53 ? -6.777 3.709 -17.062 1 85.31 53 ASP B CA 1
ATOM 1364 C C . ASP B 1 53 ? -5.879 4.352 -18.125 1 85.31 53 ASP B C 1
ATOM 1366 O O . ASP B 1 53 ? -6.359 5.105 -18.969 1 85.31 53 ASP B O 1
ATOM 1370 N N . HIS B 1 54 ? -4.613 4.062 -18.016 1 87.38 54 HIS B N 1
ATOM 1371 C CA . HIS B 1 54 ? -3.674 4.68 -18.953 1 87.38 54 HIS B CA 1
ATOM 1372 C C . HIS B 1 54 ? -2.795 3.633 -19.625 1 87.38 54 HIS B C 1
ATOM 1374 O O . HIS B 1 54 ? -2.445 2.623 -19.016 1 87.38 54 HIS B O 1
ATOM 1380 N N . ASP B 1 55 ? -2.52 3.797 -20.922 1 84.38 55 ASP B N 1
ATOM 1381 C CA . ASP B 1 55 ? -1.646 2.877 -21.641 1 84.38 55 ASP B CA 1
ATOM 1382 C C . ASP B 1 55 ? -0.251 2.84 -21.016 1 84.38 55 ASP B C 1
ATOM 1384 O O . ASP B 1 55 ? 0.318 1.765 -20.828 1 84.38 55 ASP B O 1
ATOM 1388 N N . VAL B 1 56 ? 0.302 3.977 -20.812 1 87.94 56 VAL B N 1
ATOM 1389 C CA . VAL B 1 56 ? 1.612 4.117 -20.172 1 87.94 56 VAL B CA 1
ATOM 1390 C C . VAL B 1 56 ? 1.516 5.059 -18.984 1 87.94 56 VAL B C 1
ATOM 1392 O O . VAL B 1 56 ? 0.933 6.141 -19.078 1 87.94 56 VAL B O 1
ATOM 1395 N N . TRP B 1 57 ? 1.886 4.555 -17.859 1 92.06 57 TRP B N 1
ATOM 1396 C CA . TRP B 1 57 ? 1.891 5.395 -16.672 1 92.06 57 TRP B CA 1
ATOM 1397 C C . TRP B 1 57 ? 3.184 5.211 -15.883 1 92.06 57 TRP B C 1
ATOM 1399 O O . TRP B 1 57 ? 3.58 4.082 -15.586 1 92.06 57 TRP B O 1
ATOM 1409 N N . LYS B 1 58 ? 3.781 6.352 -15.633 1 92.94 58 LYS B N 1
ATOM 1410 C CA . LYS B 1 58 ? 4.941 6.34 -14.742 1 92.94 58 LYS B CA 1
ATOM 1411 C C . LYS B 1 58 ? 4.523 6.559 -13.289 1 92.94 58 LYS B C 1
ATOM 1413 O O . LYS B 1 58 ? 3.771 7.488 -12.992 1 92.94 58 LYS B O 1
ATOM 1418 N N . ASP B 1 59 ? 5.113 5.719 -12.484 1 94 59 ASP B N 1
ATOM 1419 C CA . ASP B 1 59 ? 4.75 5.824 -11.07 1 94 59 ASP B CA 1
ATOM 1420 C C . ASP B 1 59 ? 5.07 7.215 -10.523 1 94 59 ASP B C 1
ATOM 1422 O O . ASP B 1 59 ? 6.133 7.773 -10.812 1 94 59 ASP B O 1
ATOM 1426 N N . VAL B 1 60 ? 4.117 7.754 -9.844 1 95.5 60 VAL B N 1
ATOM 1427 C CA . VAL B 1 60 ? 4.234 9.055 -9.195 1 95.5 60 VAL B CA 1
ATOM 1428 C C . VAL B 1 60 ? 4.121 8.891 -7.676 1 95.5 60 VAL B C 1
ATOM 1430 O O . VAL B 1 60 ? 3.275 8.133 -7.191 1 95.5 60 VAL B O 1
ATOM 1433 N N . ALA B 1 61 ? 5.02 9.539 -6.934 1 96.19 61 ALA B N 1
ATOM 1434 C CA . ALA B 1 61 ? 4.871 9.602 -5.48 1 96.19 61 ALA B CA 1
ATOM 1435 C C . ALA B 1 61 ? 3.863 10.672 -5.074 1 96.19 61 ALA B C 1
ATOM 1437 O O . ALA B 1 61 ? 3.859 11.773 -5.633 1 96.19 61 ALA B O 1
ATOM 1438 N N . TYR B 1 62 ? 3.016 10.32 -4.141 1 97.88 62 TYR B N 1
ATOM 1439 C CA . TYR B 1 62 ? 1.998 11.258 -3.674 1 97.88 62 TYR B CA 1
ATOM 1440 C C . TYR B 1 62 ? 2.135 11.508 -2.176 1 97.88 62 TYR B C 1
ATOM 1442 O O . TYR B 1 62 ? 2.65 10.664 -1.442 1 97.88 62 TYR B O 1
ATOM 1450 N N . ASP B 1 63 ? 1.653 12.703 -1.807 1 97.94 63 ASP B N 1
ATOM 1451 C CA . ASP B 1 63 ? 1.328 12.953 -0.407 1 97.94 63 ASP B CA 1
ATOM 1452 C C . ASP B 1 63 ? -0.182 12.945 -0.183 1 97.94 63 ASP B C 1
ATOM 1454 O O . ASP B 1 63 ? -0.956 13.117 -1.128 1 97.94 63 ASP B O 1
ATOM 1458 N N . PHE B 1 64 ? -0.522 12.68 1.028 1 98.5 64 PHE B N 1
ATOM 1459 C CA . PHE B 1 64 ? -1.936 12.516 1.346 1 98.5 64 PHE B CA 1
ATOM 1460 C C . PHE B 1 64 ? -2.324 13.367 2.545 1 98.5 64 PHE B C 1
ATOM 1462 O O . PHE B 1 64 ? -1.527 13.555 3.469 1 98.5 64 PHE B O 1
ATOM 1469 N N . LEU B 1 65 ? -3.502 13.828 2.471 1 98.38 65 LEU B N 1
ATOM 1470 C CA . LEU B 1 65 ? -4.039 14.641 3.557 1 98.38 65 LEU B CA 1
ATOM 1471 C C . LEU B 1 65 ? -5.332 14.039 4.102 1 98.38 65 LEU B C 1
ATOM 1473 O O . LEU B 1 65 ? -6.191 13.609 3.33 1 98.38 65 LEU B O 1
ATOM 1477 N N . ILE B 1 66 ? -5.453 14.031 5.391 1 97.44 66 ILE B N 1
ATOM 1478 C CA . ILE B 1 66 ? -6.68 13.695 6.102 1 97.44 66 ILE B CA 1
ATOM 1479 C C . ILE B 1 66 ? -7.121 14.875 6.965 1 97.44 66 ILE B C 1
ATOM 1481 O O . ILE B 1 66 ? -6.387 15.305 7.859 1 97.44 66 ILE B O 1
ATOM 1485 N N . ALA B 1 67 ? -8.305 15.398 6.648 1 95.38 67 ALA B N 1
ATOM 1486 C CA . ALA B 1 67 ? -8.812 16.562 7.379 1 95.38 67 ALA B CA 1
ATOM 1487 C C . ALA B 1 67 ? -7.797 17.688 7.387 1 95.38 67 ALA B C 1
ATOM 1489 O O . ALA B 1 67 ? -7.496 18.266 8.438 1 95.38 67 ALA B O 1
ATOM 1490 N N . GLY B 1 68 ? -7.125 17.844 6.301 1 96.38 68 GLY B N 1
ATOM 1491 C CA . GLY B 1 68 ? -6.266 19 6.086 1 96.38 68 GLY B CA 1
ATOM 1492 C C . GLY B 1 68 ? -4.84 18.766 6.547 1 96.38 68 GLY B C 1
ATOM 1493 O O . GLY B 1 68 ? -3.986 19.641 6.391 1 96.38 68 GLY B O 1
ATOM 1494 N N . GLU B 1 69 ? -4.531 17.578 7.121 1 97.56 69 GLU B N 1
ATOM 1495 C CA . GLU B 1 69 ? -3.188 17.297 7.609 1 97.56 69 GLU B CA 1
ATOM 1496 C C . GLU B 1 69 ? -2.541 16.156 6.824 1 97.56 69 GLU B C 1
ATOM 1498 O O . GLU B 1 69 ? -3.191 15.156 6.539 1 97.56 69 GLU B O 1
ATOM 1503 N N . PHE B 1 70 ? -1.261 16.359 6.551 1 97.88 70 PHE B N 1
ATOM 1504 C CA . PHE B 1 70 ? -0.522 15.367 5.785 1 97.88 70 PHE B CA 1
ATOM 1505 C C . PHE B 1 70 ? -0.437 14.047 6.551 1 97.88 70 PHE B C 1
ATOM 1507 O O . PHE B 1 70 ? -0.209 14.047 7.762 1 97.88 70 PHE B O 1
ATOM 1514 N N . LEU B 1 71 ? -0.61 12.984 5.914 1 98 71 LEU B N 1
ATOM 1515 C CA . LEU B 1 71 ? -0.38 11.641 6.449 1 98 71 LEU B CA 1
ATOM 1516 C C . LEU B 1 71 ? 1.112 11.359 6.586 1 98 71 LEU B C 1
ATOM 1518 O O . LEU B 1 71 ? 1.848 11.383 5.598 1 98 71 LEU B O 1
ATOM 1522 N N . ARG B 1 72 ? 1.522 11.125 7.848 1 95.19 72 ARG B N 1
ATOM 1523 C CA . ARG B 1 72 ? 2.955 10.945 8.07 1 95.19 72 ARG B CA 1
ATOM 1524 C C . ARG B 1 72 ? 3.248 9.602 8.719 1 95.19 72 ARG B C 1
ATOM 1526 O O . ARG B 1 72 ? 4.406 9.188 8.805 1 95.19 72 ARG B O 1
ATOM 1533 N N . VAL B 1 73 ? 2.277 8.969 9.266 1 94.56 73 VAL B N 1
ATOM 1534 C CA . VAL B 1 73 ? 2.316 7.633 9.852 1 94.56 73 VAL B CA 1
ATOM 1535 C C . VAL B 1 73 ? 1.308 6.727 9.148 1 94.56 73 VAL B C 1
ATOM 1537 O O . VAL B 1 73 ? 0.798 7.07 8.078 1 94.56 73 VAL B O 1
ATOM 1540 N N . SER B 1 74 ? 0.979 5.59 9.633 1 94.81 74 SER B N 1
ATOM 1541 C CA . SER B 1 74 ? -0.034 4.742 9.008 1 94.81 74 SER B CA 1
ATOM 1542 C C . SER B 1 74 ? -1.407 5.402 9.047 1 94.81 74 SER B C 1
ATOM 1544 O O . SER B 1 74 ? -1.665 6.262 9.891 1 94.81 74 SER B O 1
ATOM 1546 N 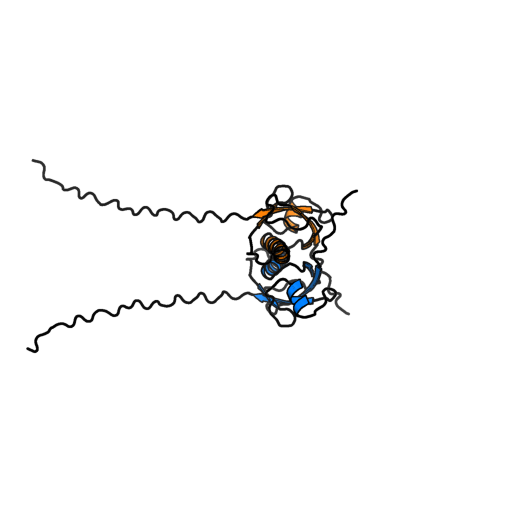N . LEU B 1 75 ? -2.219 5.027 8.18 1 96 75 LEU B N 1
ATOM 1547 C CA . LEU B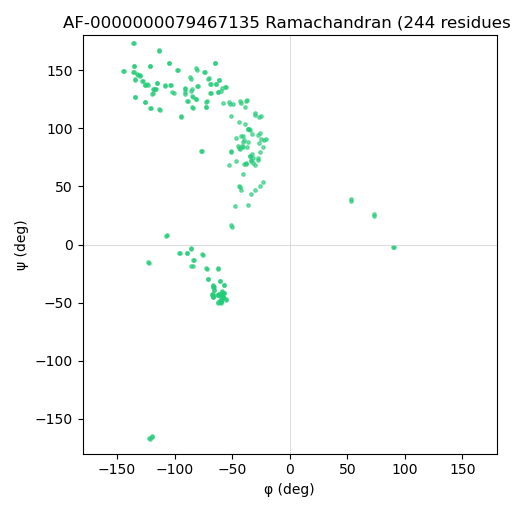 1 75 ? -3.572 5.566 8.109 1 96 75 LEU B CA 1
ATOM 1548 C C . LEU B 1 75 ? -4.293 5.387 9.445 1 96 75 LEU B C 1
ATOM 1550 O O . LEU B 1 75 ? -4.875 6.336 9.977 1 96 75 LEU B O 1
ATOM 1554 N N . GLY B 1 76 ? -4.227 4.215 10 1 94.38 76 GLY B N 1
ATOM 1555 C CA . GLY B 1 76 ? -4.871 3.945 11.273 1 94.38 76 GLY B CA 1
ATOM 1556 C C . GLY B 1 76 ? -4.355 4.824 12.398 1 94.38 76 GLY B C 1
ATOM 1557 O O . GLY B 1 76 ? -5.141 5.383 13.172 1 94.38 76 GLY B O 1
ATOM 1558 N N . ASP B 1 77 ? -3.02 4.926 12.531 1 94.44 77 ASP B N 1
ATOM 1559 C CA . ASP B 1 77 ? -2.416 5.734 13.586 1 94.44 77 ASP B CA 1
ATOM 1560 C C . ASP B 1 77 ? -2.865 7.191 13.492 1 94.44 77 ASP B C 1
ATOM 1562 O O . ASP B 1 77 ? -3.205 7.809 14.5 1 94.44 77 ASP B O 1
ATOM 1566 N N . GLN B 1 78 ? -2.877 7.75 12.281 1 96.62 78 GLN B N 1
ATOM 1567 C CA . GLN B 1 78 ? -3.268 9.148 12.133 1 96.62 78 GLN B CA 1
ATOM 1568 C C . GLN B 1 78 ? -4.742 9.344 12.461 1 96.62 78 GLN B C 1
ATOM 1570 O O . GLN B 1 78 ? -5.121 10.344 13.078 1 96.62 78 GLN B O 1
ATOM 1575 N N . LEU B 1 79 ? -5.59 8.422 11.977 1 96.25 79 LEU B N 1
ATOM 1576 C CA . LEU B 1 79 ? -7.008 8.516 12.305 1 96.25 79 LEU B CA 1
ATOM 1577 C C . LEU B 1 79 ? -7.223 8.5 13.812 1 96.25 79 LEU B C 1
ATOM 1579 O O . LEU B 1 79 ? -8 9.289 14.344 1 96.25 79 LEU B O 1
ATOM 1583 N N . GLU B 1 80 ? -6.535 7.586 14.422 1 94.81 80 GLU B N 1
ATOM 1584 C CA . GLU B 1 80 ? -6.621 7.492 15.875 1 94.81 80 GLU B CA 1
ATOM 1585 C C . GLU B 1 80 ? -6.172 8.789 16.547 1 94.81 80 GLU B C 1
ATOM 1587 O O . GLU B 1 80 ? -6.84 9.289 17.453 1 94.81 80 GLU B O 1
ATOM 1592 N N . GLU B 1 81 ? -5.055 9.289 16.125 1 95.38 81 GLU B N 1
ATOM 1593 C CA . GLU B 1 81 ? -4.52 10.531 16.672 1 95.38 81 GLU B CA 1
ATOM 1594 C C . GLU B 1 81 ? -5.516 11.68 16.516 1 95.38 81 GLU B C 1
ATOM 1596 O O . GLU B 1 81 ? -5.605 12.547 17.391 1 95.38 81 GLU B O 1
ATOM 1601 N N . LYS B 1 82 ? -6.266 11.711 15.461 1 95.5 82 LYS B N 1
ATOM 1602 C CA . LYS B 1 82 ? -7.207 12.789 15.164 1 95.5 82 LYS B CA 1
ATOM 1603 C C . LYS B 1 82 ? -8.57 12.508 15.781 1 95.5 82 LYS B C 1
ATOM 1605 O O . LYS B 1 82 ? -9.469 13.359 15.734 1 95.5 82 LYS B O 1
ATOM 1610 N N . GLY B 1 83 ? -8.734 11.312 16.344 1 95.19 83 GLY B N 1
ATOM 1611 C CA . GLY B 1 83 ? -10.008 10.93 16.922 1 95.19 83 GLY B CA 1
ATOM 1612 C C . GLY B 1 83 ? -11.078 10.633 15.891 1 95.19 83 GLY B C 1
ATOM 1613 O O . GLY B 1 83 ? -12.266 10.859 16.141 1 95.19 83 GLY B O 1
ATOM 1614 N N . ILE B 1 84 ? -10.688 10.258 14.68 1 94.44 84 ILE B N 1
ATOM 1615 C CA . ILE B 1 84 ? -11.617 9.914 13.609 1 94.44 84 ILE B CA 1
ATOM 1616 C C . ILE B 1 84 ? -11.922 8.422 13.641 1 94.44 84 ILE B C 1
ATOM 1618 O O . ILE B 1 84 ? -11.008 7.594 13.742 1 94.44 84 ILE B O 1
ATOM 1622 N N . SER B 1 85 ? -13.18 8.102 13.617 1 91.81 85 SER B N 1
ATOM 1623 C CA . SER B 1 85 ? -13.602 6.707 13.664 1 91.81 85 SER B CA 1
ATOM 1624 C C . SER B 1 85 ? -13.258 5.98 12.367 1 91.81 85 SER B C 1
ATOM 1626 O O . SER B 1 85 ? -13.422 6.527 11.281 1 91.81 85 SER B O 1
ATOM 1628 N N . THR B 1 86 ? -12.859 4.707 12.438 1 89.25 86 THR B N 1
ATOM 1629 C CA . THR B 1 86 ? -12.594 3.869 11.273 1 89.25 86 THR B CA 1
ATOM 1630 C C . THR B 1 86 ? -13.891 3.396 10.633 1 89.25 86 THR B C 1
ATOM 1632 O O . THR B 1 86 ? -13.883 2.881 9.516 1 89.25 86 THR B O 1
ATOM 1635 N N . GLU B 1 87 ? -14.984 3.617 11.219 1 87.75 87 GLU B N 1
ATOM 1636 C CA . GLU B 1 87 ? -16.281 3.219 10.695 1 87.75 87 GLU B CA 1
ATOM 1637 C C . GLU B 1 87 ? -16.844 4.262 9.727 1 87.75 87 GLU B C 1
ATOM 1639 O O . GLU B 1 87 ? -17.766 3.984 8.969 1 87.75 87 GLU B O 1
ATOM 1644 N N . ALA B 1 88 ? -16.312 5.477 9.789 1 88.94 88 ALA B N 1
ATOM 1645 C CA . ALA B 1 88 ? -16.719 6.555 8.898 1 88.94 88 ALA B CA 1
ATOM 1646 C C . ALA B 1 88 ? -16.047 6.434 7.539 1 88.94 88 ALA B C 1
ATOM 1648 O O . ALA B 1 88 ? -14.969 5.836 7.43 1 88.94 88 ALA B O 1
ATOM 1649 N N . VAL B 1 89 ? -16.797 6.93 6.609 1 94.19 89 VAL B N 1
ATOM 1650 C CA . VAL B 1 89 ? -16.125 7.102 5.328 1 94.19 89 VAL B CA 1
ATOM 1651 C C . VAL B 1 89 ? -15.133 8.266 5.41 1 94.19 89 VAL B C 1
ATOM 1653 O O . VAL B 1 89 ? -15.508 9.375 5.801 1 94.19 89 VAL B O 1
ATOM 1656 N N . ILE B 1 90 ? -13.875 7.965 5.098 1 96.06 90 ILE B N 1
ATOM 1657 C CA . ILE B 1 90 ? -12.828 8.969 5.234 1 96.06 90 ILE B CA 1
ATOM 1658 C C . ILE B 1 90 ? -12.484 9.547 3.861 1 96.06 90 ILE B C 1
ATOM 1660 O O . ILE B 1 90 ? -12.32 8.805 2.891 1 96.06 90 ILE B O 1
ATOM 1664 N N . GLU B 1 91 ? -12.453 10.867 3.811 1 96.81 91 GLU B N 1
ATOM 1665 C CA . GLU B 1 91 ? -11.961 11.508 2.598 1 96.81 91 GLU B CA 1
ATOM 1666 C C . GLU B 1 91 ? -10.453 11.727 2.664 1 96.81 91 GLU B C 1
ATOM 1668 O O . GLU B 1 91 ? -9.945 12.336 3.607 1 96.81 91 GLU B O 1
ATOM 1673 N N . ILE B 1 92 ? -9.75 11.195 1.7 1 98 92 ILE B N 1
ATOM 1674 C CA . ILE B 1 92 ? -8.305 11.344 1.621 1 98 92 ILE B CA 1
ATOM 1675 C C . ILE B 1 92 ? -7.938 12.203 0.412 1 98 92 ILE B C 1
ATOM 1677 O O . ILE B 1 92 ? -8.211 11.828 -0.73 1 98 92 ILE B O 1
ATOM 1681 N N . GLU B 1 93 ? -7.371 13.32 0.633 1 98.62 93 GLU B N 1
ATOM 1682 C CA . GLU B 1 93 ? -6.832 14.156 -0.441 1 98.62 93 GLU B CA 1
ATOM 1683 C C . GLU B 1 93 ? -5.41 13.742 -0.801 1 98.62 93 GLU B C 1
ATOM 1685 O O . GLU B 1 93 ? -4.648 13.305 0.063 1 98.62 93 GLU B O 1
ATOM 1690 N N . TYR B 1 94 ? -5.066 13.781 -2.062 1 98.5 94 TYR B N 1
ATOM 1691 C CA . TYR B 1 94 ? -3.682 13.477 -2.41 1 98.5 94 TYR B CA 1
ATOM 1692 C C . TYR B 1 94 ? -3.139 14.477 -3.422 1 98.5 94 TYR B C 1
ATOM 1694 O O . TYR B 1 94 ? -3.898 15.047 -4.207 1 98.5 94 TYR B O 1
ATOM 1702 N N . VAL B 1 95 ? -1.846 14.742 -3.348 1 97.88 95 VAL B N 1
ATOM 1703 C CA . VAL B 1 95 ? -1.103 15.641 -4.227 1 97.88 95 VAL B CA 1
ATOM 1704 C C . VAL B 1 95 ? 0.205 14.977 -4.652 1 97.88 95 VAL B C 1
ATOM 1706 O O . VAL B 1 95 ? 0.709 14.086 -3.967 1 97.88 95 VAL B O 1
ATOM 1709 N N . GLU B 1 96 ? 0.634 15.422 -5.793 1 97 96 GLU B N 1
ATOM 1710 C CA . GLU B 1 96 ? 1.945 14.93 -6.207 1 97 96 GLU B CA 1
ATOM 1711 C C . GLU B 1 96 ? 3.029 15.359 -5.219 1 97 96 GLU B C 1
ATOM 1713 O O . GLU B 1 96 ? 3.057 16.5 -4.777 1 97 96 GLU B O 1
ATOM 1718 N N . LYS B 1 97 ? 3.791 14.344 -4.871 1 95.75 97 LYS B N 1
ATOM 1719 C CA . LYS B 1 97 ? 4.895 14.672 -3.975 1 95.75 97 LYS B CA 1
ATOM 1720 C C . LYS B 1 97 ? 5.949 15.516 -4.684 1 95.75 97 LYS B C 1
ATOM 1722 O O . LYS B 1 97 ? 6.367 15.195 -5.797 1 95.75 97 LYS B O 1
ATOM 1727 N N . LEU B 1 98 ? 6.363 16.625 -4.07 1 88.44 98 LEU B N 1
ATOM 1728 C CA . LEU B 1 98 ? 7.398 17.484 -4.629 1 88.44 98 LEU B CA 1
ATOM 1729 C C . LEU B 1 98 ? 8.789 16.969 -4.273 1 88.44 98 LEU B C 1
ATOM 1731 O O . LEU B 1 98 ? 9.016 16.5 -3.156 1 88.44 98 LEU B O 1
ATOM 1735 N N . PRO B 1 99 ? 9.633 16.797 -5.293 1 79.19 99 PRO B N 1
ATOM 1736 C CA . PRO B 1 99 ? 11 16.359 -4.988 1 79.19 99 PRO B CA 1
ATOM 1737 C C . PRO B 1 99 ? 11.68 17.219 -3.934 1 79.19 99 PRO B C 1
ATOM 1739 O O . PRO B 1 99 ? 11.422 18.422 -3.859 1 79.19 99 PRO B O 1
ATOM 1742 N N . ALA B 1 100 ? 12.117 16.594 -2.781 1 66.38 100 ALA B N 1
ATOM 1743 C CA . ALA B 1 100 ? 12.891 17.375 -1.821 1 66.38 100 ALA B CA 1
ATOM 1744 C C . ALA B 1 100 ? 13.914 18.266 -2.531 1 66.38 100 ALA B C 1
ATOM 1746 O O . ALA B 1 100 ? 14.477 17.875 -3.555 1 66.38 100 ALA B O 1
ATOM 1747 N N . PRO B 1 101 ? 13.828 19.547 -2.307 1 61.22 101 PRO B N 1
ATOM 1748 C CA . PRO B 1 101 ? 14.859 20.375 -2.945 1 61.22 101 PRO B CA 1
ATOM 1749 C C . PRO B 1 101 ? 16.25 19.734 -2.887 1 61.22 101 PRO B C 1
ATOM 1751 O O . PRO B 1 101 ? 16.641 19.203 -1.85 1 61.22 101 PRO B O 1
ATOM 1754 N N . GLU B 1 102 ? 16.594 19 -3.928 1 56.91 102 GLU B N 1
ATOM 1755 C CA . GLU B 1 102 ? 17.984 18.531 -3.865 1 56.91 102 GLU B CA 1
ATOM 1756 C C . GLU B 1 102 ? 18.859 19.531 -3.109 1 56.91 102 GLU B C 1
ATOM 1758 O O . GLU B 1 102 ? 18.719 20.75 -3.273 1 56.91 102 GLU B O 1
ATOM 1763 N N . PRO B 1 103 ? 19.281 19.062 -1.955 1 53.09 103 PRO B N 1
ATOM 1764 C CA . PRO B 1 103 ? 20.172 20.062 -1.384 1 53.09 103 PRO B CA 1
ATOM 1765 C C . PRO B 1 103 ? 20.953 20.828 -2.449 1 53.09 103 PRO B C 1
ATOM 1767 O O . PRO B 1 103 ? 21.438 20.234 -3.414 1 53.09 103 PRO B O 1
ATOM 1770 N N . HIS B 1 104 ? 20.469 21.938 -2.826 1 49.25 104 HIS B N 1
ATOM 1771 C CA . HIS B 1 104 ? 21.391 22.719 -3.641 1 49.25 104 HIS B CA 1
ATOM 1772 C C . HIS B 1 104 ? 22.844 22.359 -3.346 1 49.25 104 HIS B C 1
ATOM 1774 O O . HIS B 1 104 ? 23.219 22.188 -2.184 1 49.25 104 HIS B O 1
ATOM 1780 N N . LYS B 1 105 ? 23.625 21.719 -4.199 1 44.59 105 LYS B N 1
ATOM 1781 C CA . LYS B 1 105 ? 25.062 21.766 -3.988 1 44.59 105 LYS B CA 1
ATOM 1782 C C . LYS B 1 105 ? 25.469 23.031 -3.244 1 44.59 105 LYS B C 1
ATOM 1784 O O . LYS B 1 105 ? 25.172 24.141 -3.688 1 44.59 105 LYS B O 1
ATOM 1789 N N . SER B 1 106 ? 25.484 23.094 -1.978 1 44.97 106 SER B N 1
ATOM 1790 C CA . SER B 1 106 ? 26.328 24.156 -1.44 1 44.97 106 SER B CA 1
ATOM 1791 C C . SER B 1 106 ? 27.438 24.547 -2.42 1 44.97 106 SER B C 1
ATOM 1793 O O . SER B 1 106 ? 28.109 23.672 -2.973 1 44.97 106 SER B O 1
ATOM 1795 N N . LEU B 1 107 ? 27.312 25.5 -3.338 1 42.41 107 LEU B N 1
ATOM 1796 C CA . LEU B 1 107 ? 28.453 26.172 -3.951 1 42.41 107 LEU B CA 1
ATOM 1797 C C . LEU B 1 107 ? 29.688 26.078 -3.055 1 42.41 107 LEU B C 1
ATOM 1799 O O . LEU B 1 107 ? 29.719 26.688 -1.979 1 42.41 107 LEU B O 1
ATOM 1803 N N . LEU B 1 108 ? 30.078 24.922 -2.641 1 40.72 108 LEU B N 1
ATOM 1804 C CA . LEU B 1 108 ? 31.469 25 -2.223 1 40.72 108 LEU B CA 1
ATOM 1805 C C . LEU B 1 108 ? 32.219 26.047 -3.029 1 40.72 108 LEU B C 1
ATOM 1807 O O . LEU B 1 108 ? 32.344 25.938 -4.25 1 40.72 108 LEU B O 1
ATOM 1811 N N . HIS B 1 109 ? 31.828 27.25 -2.76 1 42.5 109 HIS B N 1
ATOM 1812 C CA . HIS B 1 109 ? 32.688 28.391 -3.105 1 42.5 109 HIS B CA 1
ATOM 1813 C C . HIS B 1 109 ? 34.125 27.984 -3.234 1 42.5 109 HIS B C 1
ATOM 1815 O O . HIS B 1 109 ? 34.688 27.359 -2.322 1 42.5 109 HIS B O 1
ATOM 1821 N N . ASP B 1 110 ? 34.656 27.594 -4.32 1 39.5 110 ASP B N 1
ATOM 1822 C CA . ASP B 1 110 ? 36.094 27.531 -4.641 1 39.5 110 ASP B CA 1
ATOM 1823 C C . ASP B 1 110 ? 36.844 28.688 -3.98 1 39.5 110 ASP B C 1
ATOM 1825 O O . ASP B 1 110 ? 36.562 29.859 -4.262 1 39.5 110 ASP B O 1
ATOM 1829 N N . ASP B 1 111 ? 37.125 28.672 -2.684 1 40.06 111 ASP B N 1
ATOM 1830 C CA . ASP B 1 111 ? 38.031 29.547 -1.988 1 40.06 111 ASP B CA 1
ATOM 1831 C C . ASP B 1 111 ? 39.219 29.938 -2.891 1 40.06 111 ASP B C 1
ATOM 1833 O O . ASP B 1 111 ? 40.125 29.156 -3.088 1 40.06 111 ASP B O 1
ATOM 1837 N N . TRP B 1 112 ? 38.969 30.281 -4.203 1 44.66 112 TRP B N 1
ATOM 1838 C CA . TRP B 1 112 ? 40.062 30.953 -4.895 1 44.66 112 TRP B CA 1
ATOM 1839 C C . TRP B 1 112 ? 40.562 32.125 -4.086 1 44.66 112 TRP B C 1
ATOM 1841 O O . TRP B 1 112 ? 41.281 33 -4.613 1 44.66 112 TRP B O 1
ATOM 1851 N N . VAL B 1 113 ? 40.281 32.281 -2.756 1 44.91 113 VAL B N 1
ATOM 1852 C CA . VAL B 1 113 ? 40.969 33.438 -2.17 1 44.91 113 VAL B CA 1
ATOM 1853 C C . VAL B 1 113 ? 42.469 33.344 -2.488 1 44.91 113 VAL B C 1
ATOM 1855 O O . VAL B 1 113 ? 43.156 32.438 -2.006 1 44.91 113 VAL B O 1
ATOM 1858 N N . SER B 1 114 ? 42.844 33.5 -3.789 1 36.12 114 SER B N 1
ATOM 1859 C CA . SER B 1 114 ? 44.219 33.75 -4.219 1 36.12 114 SER B CA 1
ATOM 1860 C C . SER B 1 114 ? 44.938 34.688 -3.26 1 36.12 114 SER B C 1
ATOM 1862 O O . SER B 1 114 ? 44.375 35.656 -2.811 1 36.12 114 SER B O 1
ATOM 1864 N N . ALA B 1 115 ? 45.844 34.156 -2.391 1 39.97 115 ALA B N 1
ATOM 1865 C CA . ALA B 1 115 ? 46.875 34.812 -1.606 1 39.97 115 ALA B CA 1
ATOM 1866 C C . ALA B 1 115 ? 47.469 36 -2.363 1 39.97 115 ALA B C 1
ATOM 1868 O O . ALA B 1 115 ? 48.031 35.844 -3.451 1 39.97 115 ALA B O 1
ATOM 1869 N N . ILE B 1 116 ? 46.812 37.156 -2.469 1 39.06 116 ILE B N 1
ATOM 1870 C CA . ILE B 1 116 ? 47.469 38.406 -2.857 1 39.06 116 ILE B CA 1
ATOM 1871 C C . ILE B 1 116 ? 48.875 38.438 -2.246 1 39.06 116 ILE B C 1
ATOM 1873 O O . ILE B 1 116 ? 49.031 38.312 -1.031 1 39.06 116 ILE B O 1
ATOM 1877 N N . HIS B 1 117 ? 49.812 37.875 -2.996 1 40.78 117 HIS B N 1
ATOM 1878 C CA . HIS B 1 117 ? 51.25 38.062 -2.77 1 40.78 117 HIS B CA 1
ATOM 1879 C C . HIS B 1 117 ? 51.562 39.531 -2.42 1 40.78 117 HIS B C 1
ATOM 1881 O O . HIS B 1 117 ? 51.25 40.438 -3.18 1 40.78 117 HIS B O 1
ATOM 1887 N N . ALA B 1 118 ? 51.438 39.875 -1.159 1 39.69 118 ALA B N 1
ATOM 1888 C CA . ALA B 1 118 ? 52 41.094 -0.58 1 39.69 118 ALA B CA 1
ATOM 1889 C C . ALA B 1 118 ? 53.406 41.375 -1.118 1 39.69 118 ALA B C 1
ATOM 1891 O O . ALA B 1 118 ? 54.344 40.625 -0.815 1 39.69 118 ALA B O 1
ATOM 1892 N N . ASP B 1 119 ? 53.531 41.562 -2.469 1 38 119 ASP B N 1
ATOM 1893 C CA . ASP B 1 119 ? 54.812 42.094 -2.848 1 38 119 ASP B CA 1
ATOM 1894 C C . ASP B 1 119 ? 55.25 43.25 -1.928 1 38 119 ASP B C 1
ATOM 1896 O O . ASP B 1 119 ? 54.531 44.25 -1.813 1 38 119 ASP B O 1
ATOM 1900 N N . LYS B 1 120 ? 55.844 42.938 -0.82 1 38.69 120 LYS B N 1
ATOM 1901 C CA . LYS B 1 120 ? 56.625 43.781 0.064 1 38.69 120 LYS B CA 1
ATOM 1902 C C . LYS B 1 120 ? 57.594 44.688 -0.733 1 38.69 120 LYS B C 1
ATOM 1904 O O . LYS B 1 120 ? 58.625 44.219 -1.224 1 38.69 120 LYS B O 1
ATOM 1909 N N . SER B 1 121 ? 57.062 45.406 -1.772 1 41.66 121 SER B N 1
ATOM 1910 C CA . SER B 1 121 ? 58.062 46.375 -2.248 1 41.66 121 SER B CA 1
ATOM 1911 C C . SER B 1 121 ? 58.656 47.156 -1.093 1 41.66 121 SER B C 1
ATOM 1913 O O . SER B 1 121 ? 57.969 47.5 -0.137 1 41.66 121 SER B O 1
ATOM 1915 N N . PRO B 1 122 ? 59.969 47.031 -0.966 1 45.47 122 PRO B N 1
ATOM 1916 C CA . PRO B 1 122 ? 60.812 47.875 -0.075 1 45.47 122 PRO B CA 1
ATOM 1917 C C . PRO B 1 122 ? 60.5 49.344 -0.206 1 45.47 122 PRO B C 1
ATOM 1919 O O . PRO B 1 122 ? 60.375 49.875 -1.321 1 45.47 122 PRO B O 1
ATOM 1922 N N . LYS B 1 123 ? 59.594 49.969 0.575 1 31.02 123 LYS B N 1
ATOM 1923 C CA . LYS B 1 123 ? 59.625 51.438 0.657 1 31.02 123 LYS B CA 1
ATOM 1924 C C . LYS B 1 123 ? 61.031 51.969 0.675 1 31.02 123 LYS B C 1
ATOM 1926 O O . LYS B 1 123 ? 61.844 51.594 1.527 1 31.02 123 LYS B O 1
ATOM 1931 N N . TRP B 1 124 ? 61.344 52.812 -0.425 1 28.58 124 TRP B N 1
ATOM 1932 C CA . TRP B 1 124 ? 61.969 54.094 -0.146 1 28.58 124 TRP B CA 1
ATOM 1933 C C . TRP B 1 124 ? 61.062 54.969 0.695 1 28.58 124 TRP B C 1
ATOM 1935 O O . TRP B 1 124 ? 59.844 54.906 0.566 1 28.58 124 TRP B O 1
#

Organism: NCBI:txid69355

Radius of gyration: 27.6 Å; Cα contacts (8 Å, |Δi|>4): 390; chains: 2; bounding box: 107×82×48 Å

Solvent-accessible surface area (backbone atoms only — not comparable to full-atom values): 14688 Å² total; per-residue (Å²): 128,81,73,71,61,51,58,47,64,64,50,59,28,42,29,34,63,46,57,92,51,72,95,73,60,66,83,68,20,43,36,70,37,48,24,39,25,28,50,63,15,51,22,30,32,54,38,34,53,48,41,74,77,32,96,76,66,77,86,57,61,41,40,37,27,49,91,87,37,70,58,85,53,28,50,41,59,50,31,55,74,71,70,47,64,59,86,43,79,39,62,36,34,46,43,78,51,73,77,71,75,63,72,66,74,70,71,71,68,72,78,62,78,66,79,75,71,75,75,79,67,65,90,114,130,80,75,70,60,52,57,48,62,65,51,58,28,42,29,36,65,46,56,91,50,70,94,73,59,67,81,71,20,44,34,71,38,48,24,39,26,28,50,61,15,51,22,29,31,55,37,34,54,49,40,72,78,31,96,76,66,78,87,56,60,41,40,39,26,50,91,87,36,72,59,83,52,29,50,40,58,51,32,54,74,70,70,49,64,58,86,42,78,39,63,36,36,45,44,78,50,72,76,70,74,63,74,65,75,70,73,71,67,76,76,63,78,67,77,75,74,76,73,76,68,80,78,128

Foldseek 3Di:
DPPPPPPPCLDWAWEFEDEPDPLLDADGDIDIDRQQDFQVRVQVVSQVRSVVVDVDDDRFRKWKDWPRHTTDGGNNVVCVVVVHDRHDYTYMYMDTDDPDPPPPPPCPVPCCVPPPPPPPPDPD/DPPPPPPPCLQWAWEFEDEPDPLLDADGDIDIDRQQDFQVRVQVVSQVRSVVVDVDDDRFRKWKDWPRHTTDGGNNVVCVVVVHDRHDYTYMYMDTDDPDPPPPPPCPPPCVVPPPPPPPPDDD

InterPro domains:
  IPR012972 NLE [PF08154] (13-77)